Protein AF-A0A426XG41-F1 (afdb_monomer_lite)

pLDDT: mean 82.18, std 15.28, range [38.84, 97.94]

InterPro domains:
  IPR040320 Uncharacterized protein At4g37920-like [PTHR31755] (1-196)

Secondary structure (DSSP, 8-state):
-HHHHHHHHHHHHHHHHHHHHHHHHHHHHHHHHHHHT-SSHHHHHHHHHHHHHTT---HHHHHHHHHHHHHHHH-SSS-HHHHHHHHHHHHHHHHHHHHHS-HHHHHHHHHTT--SHHHHHHHHHHHHS----B--SS--B----HHHHHHHHHHHHHHHHHGGGSHHHHHHHHTS-HHHHHHHHHHHHHHHHHH-

Foldseek 3Di:
DVVVVVVVVVVVVVVVVVVVVVVLLVLLVVLLVVLVPDPDLVRSLVSLVVCLVVVNLDPNNLVVLVVCLVCQVPDPVDDPVVNVSSVSNNLSNVLSVLVVDDVLVVLLVVLLVDPDPVVSLVSLVQQQDDDDWDDDSVDTRHHDHLVVSLVVLVVVLVVVVVVCPDDPVNVVCCVPCPPSNVVSVVVSVVSVPPHD

Sequence (196 aa):
LARIGNVCLAAVQAYDNASQSIEALNAAELKFNDIISSPTLDAACRKIDNLAEKKELDSALMLMITKAWSAAKESNMMKDEAKDILYHLYKTAVGNLQRLMPKEIRILKYLLTIKDPEELLHAMRDAFTPGVELEGKDVDCLYTKPEVLHTWIQTVLDAYNFSREGTLIRDARDLMHPKVIQRLEELKKVVENNFL

Structure (mmCIF, N/CA/C/O backbone):
data_AF-A0A426XG41-F1
#
_entry.id   AF-A0A426XG41-F1
#
loop_
_atom_site.group_PDB
_atom_site.id
_atom_site.type_symbol
_atom_site.label_atom_id
_atom_site.label_alt_id
_atom_site.label_comp_id
_atom_site.label_asym_id
_atom_site.label_entity_id
_atom_site.label_seq_id
_atom_site.pdbx_PDB_ins_code
_atom_site.Cartn_x
_atom_site.Cartn_y
_atom_site.Cartn_z
_atom_site.occupancy
_atom_site.B_iso_or_equiv
_atom_site.auth_seq_id
_atom_site.auth_comp_id
_atom_site.auth_asym_id
_atom_site.auth_atom_id
_atom_site.pdbx_PDB_model_num
ATOM 1 N N . LEU A 1 1 ? 29.334 -12.705 32.000 1.00 53.25 1 LEU A N 1
ATOM 2 C CA . LEU A 1 1 ? 28.888 -13.725 31.020 1.00 53.25 1 LEU A CA 1
ATOM 3 C C . LEU A 1 1 ? 27.563 -13.337 30.355 1.00 53.25 1 LEU A C 1
ATOM 5 O O . LEU A 1 1 ? 27.591 -13.089 29.159 1.00 53.25 1 LEU A O 1
ATOM 9 N N . ALA A 1 2 ? 26.463 -13.141 31.096 1.00 57.41 2 ALA A N 1
ATOM 10 C CA . ALA A 1 2 ? 25.153 -12.767 30.526 1.00 57.41 2 ALA A CA 1
ATOM 11 C C . ALA A 1 2 ? 25.160 -11.505 29.628 1.00 57.41 2 ALA A C 1
ATOM 13 O O . ALA A 1 2 ? 24.590 -11.513 28.545 1.00 57.41 2 ALA A O 1
ATOM 14 N N . ARG A 1 3 ? 25.884 -10.441 30.017 1.00 51.41 3 ARG A N 1
ATOM 15 C CA . ARG A 1 3 ? 25.994 -9.206 29.210 1.00 51.41 3 ARG A CA 1
ATOM 16 C C . ARG A 1 3 ? 26.658 -9.427 27.845 1.00 51.41 3 ARG A C 1
ATOM 18 O O . ARG A 1 3 ? 26.226 -8.853 26.859 1.00 51.41 3 ARG A O 1
ATOM 25 N N . ILE A 1 4 ? 27.705 -10.252 27.797 1.00 64.62 4 ILE A N 1
ATOM 26 C CA . ILE A 1 4 ? 28.424 -10.572 26.552 1.00 64.62 4 ILE A CA 1
ATOM 27 C C . ILE A 1 4 ? 27.558 -11.484 25.674 1.00 64.62 4 ILE A C 1
ATOM 29 O O . ILE A 1 4 ? 27.489 -11.269 24.470 1.00 64.62 4 ILE A O 1
ATOM 33 N N . GLY A 1 5 ? 26.836 -12.433 26.283 1.00 43.91 5 GLY A N 1
ATOM 34 C CA . GLY A 1 5 ? 25.861 -13.274 25.584 1.00 43.91 5 GLY A CA 1
ATOM 35 C C . GLY A 1 5 ? 24.764 -12.460 24.892 1.00 43.91 5 GLY A C 1
ATOM 36 O O . GLY A 1 5 ? 24.513 -12.670 23.711 1.00 43.91 5 GLY A O 1
ATOM 37 N N . ASN A 1 6 ? 24.187 -11.468 25.577 1.00 57.12 6 ASN A N 1
ATOM 38 C CA . ASN A 1 6 ? 23.149 -10.605 24.999 1.00 57.12 6 ASN A CA 1
ATOM 39 C C . ASN A 1 6 ? 23.676 -9.719 23.859 1.00 57.12 6 ASN A C 1
ATOM 41 O O . ASN A 1 6 ? 22.982 -9.525 22.867 1.00 57.12 6 ASN A O 1
ATOM 45 N N . VAL A 1 7 ? 24.905 -9.205 23.975 1.00 66.94 7 VAL A N 1
ATOM 46 C CA . VAL A 1 7 ? 25.544 -8.424 22.900 1.00 66.94 7 VAL A CA 1
ATOM 47 C C . VAL A 1 7 ? 25.827 -9.300 21.679 1.00 66.94 7 VAL A C 1
ATOM 49 O O . VAL A 1 7 ? 25.592 -8.869 20.556 1.00 66.94 7 VAL A O 1
ATOM 52 N N . CYS A 1 8 ? 26.286 -10.536 21.889 1.00 55.75 8 CYS A N 1
ATOM 53 C CA . CYS A 1 8 ? 26.538 -11.481 20.804 1.00 55.75 8 CYS A CA 1
ATOM 54 C C . CYS A 1 8 ? 25.235 -11.859 20.082 1.00 55.75 8 CYS A C 1
ATOM 56 O O . CYS A 1 8 ? 25.175 -11.805 18.859 1.00 55.75 8 CYS A O 1
ATOM 58 N N . LEU A 1 9 ? 24.165 -12.141 20.834 1.00 56.47 9 LEU A N 1
ATOM 59 C CA . LEU A 1 9 ? 22.845 -12.429 20.271 1.00 56.47 9 LEU A CA 1
ATOM 60 C C . LEU A 1 9 ? 22.292 -11.244 19.466 1.00 56.47 9 LEU A C 1
ATOM 62 O O . LEU A 1 9 ? 21.819 -11.442 18.354 1.00 56.47 9 LEU A O 1
ATOM 66 N N . ALA A 1 10 ? 22.399 -10.019 19.989 1.00 67.25 10 ALA A N 1
ATOM 67 C CA . ALA A 1 10 ? 21.957 -8.820 19.281 1.00 67.25 10 ALA A CA 1
ATOM 68 C C . ALA A 1 10 ? 22.760 -8.575 17.992 1.00 67.25 10 ALA A C 1
ATOM 70 O O . ALA A 1 10 ? 22.189 -8.174 16.983 1.00 67.25 10 ALA A O 1
ATOM 71 N N . ALA A 1 11 ? 24.070 -8.840 18.007 1.00 53.34 11 ALA A N 1
ATOM 72 C CA . ALA A 1 11 ? 24.919 -8.721 16.825 1.00 53.34 11 ALA A CA 1
ATOM 73 C C . ALA A 1 11 ? 24.572 -9.769 15.756 1.00 53.34 11 ALA A C 1
ATOM 75 O O . ALA A 1 11 ? 24.486 -9.422 14.582 1.00 53.34 11 ALA A O 1
ATOM 76 N N . VAL A 1 12 ? 24.322 -11.019 16.160 1.00 63.12 12 VAL A N 1
ATOM 77 C CA . VAL A 1 12 ? 23.875 -12.091 15.255 1.00 63.12 12 VAL A CA 1
ATOM 78 C C . VAL A 1 12 ? 22.504 -11.760 14.674 1.00 63.12 12 VAL A C 1
ATOM 80 O O . VAL A 1 12 ? 22.353 -11.773 13.464 1.00 63.12 12 VAL A O 1
ATOM 83 N N . GLN A 1 13 ? 21.538 -11.341 15.495 1.00 57.56 13 GLN A N 1
ATOM 84 C CA . GLN A 1 13 ? 20.214 -10.931 15.014 1.00 57.56 13 GLN A CA 1
ATOM 85 C C . GLN A 1 13 ? 20.282 -9.727 14.068 1.00 57.56 13 GLN A C 1
ATOM 87 O O . GLN A 1 13 ? 19.576 -9.688 13.065 1.00 57.56 13 GLN A O 1
ATOM 92 N N . ALA A 1 14 ? 21.129 -8.736 14.361 1.00 64.75 14 ALA A N 1
ATOM 93 C CA . ALA A 1 14 ? 21.330 -7.591 13.479 1.00 64.75 14 ALA A CA 1
ATOM 94 C C . ALA A 1 14 ? 21.965 -8.006 12.145 1.00 64.75 14 ALA A C 1
ATOM 96 O O . ALA A 1 14 ? 21.555 -7.502 11.101 1.00 64.75 14 ALA A O 1
ATOM 97 N N . TYR A 1 15 ? 22.930 -8.930 12.178 1.00 53.22 15 TYR A N 1
ATOM 98 C CA . TYR A 1 15 ? 23.540 -9.499 10.983 1.00 53.22 15 TYR A CA 1
ATOM 99 C C . TYR A 1 15 ? 22.526 -10.310 10.172 1.00 53.22 15 TYR A C 1
ATOM 101 O O . TYR A 1 15 ? 22.367 -10.040 8.990 1.00 53.22 15 TYR A O 1
ATOM 109 N N . ASP A 1 16 ? 21.776 -11.214 10.802 1.00 53.72 16 ASP A N 1
ATOM 110 C CA . ASP A 1 16 ? 20.752 -12.034 10.148 1.00 53.72 16 ASP A CA 1
ATOM 111 C C . ASP A 1 16 ? 19.675 -11.158 9.494 1.00 53.72 16 ASP A C 1
ATOM 113 O O . ASP A 1 16 ? 19.330 -11.357 8.330 1.00 53.72 16 ASP A O 1
ATOM 117 N N . ASN A 1 17 ? 19.202 -10.121 10.194 1.00 62.09 17 ASN A N 1
ATOM 118 C CA . ASN A 1 17 ? 18.247 -9.155 9.648 1.00 62.09 17 ASN A CA 1
ATOM 119 C C . ASN A 1 17 ? 18.841 -8.360 8.472 1.00 62.09 17 ASN A C 1
ATOM 121 O O . ASN A 1 17 ? 18.152 -8.094 7.485 1.00 62.09 17 ASN A O 1
ATOM 125 N N . ALA A 1 18 ? 20.116 -7.967 8.559 1.00 53.50 18 ALA A N 1
ATOM 126 C CA . ALA A 1 18 ? 20.806 -7.267 7.478 1.00 53.50 18 ALA A CA 1
ATOM 127 C C . ALA A 1 18 ? 21.026 -8.178 6.258 1.00 53.50 18 ALA A C 1
ATOM 129 O O . ALA A 1 18 ? 20.798 -7.745 5.130 1.00 53.50 18 ALA A O 1
ATOM 130 N N . SER A 1 19 ? 21.403 -9.440 6.466 1.00 55.19 19 SER A N 1
ATOM 131 C CA . SER A 1 19 ? 21.568 -10.443 5.412 1.00 55.19 19 SER A CA 1
ATOM 132 C C . SER A 1 19 ? 20.246 -10.760 4.718 1.00 55.19 19 SER A C 1
ATOM 134 O O . SER A 1 19 ? 20.190 -10.697 3.493 1.00 55.19 19 SER A O 1
ATOM 136 N N . GLN A 1 20 ? 19.161 -10.970 5.471 1.00 66.88 20 GLN A N 1
ATOM 137 C CA . GLN A 1 20 ? 17.816 -11.138 4.906 1.00 66.88 20 GLN A CA 1
ATOM 138 C C . GLN A 1 20 ? 17.380 -9.913 4.085 1.00 66.88 20 GLN A C 1
ATOM 140 O O . GLN A 1 20 ? 16.757 -10.053 3.034 1.00 66.88 20 GLN A O 1
ATOM 145 N N . SER A 1 21 ? 17.747 -8.703 4.523 1.00 77.00 21 SER A N 1
ATOM 146 C CA . SER A 1 21 ? 17.486 -7.463 3.780 1.00 77.00 21 SER A CA 1
ATOM 147 C C . SER A 1 21 ? 18.266 -7.396 2.457 1.00 77.00 21 SER A C 1
ATOM 149 O O . SER A 1 21 ? 17.706 -7.008 1.432 1.00 77.00 21 SER A O 1
ATOM 151 N N . ILE A 1 22 ? 19.533 -7.828 2.439 1.00 82.88 22 ILE A N 1
ATOM 152 C CA . ILE A 1 22 ? 20.352 -7.890 1.214 1.00 82.88 22 ILE A CA 1
ATOM 153 C C . ILE A 1 22 ? 19.794 -8.926 0.233 1.00 82.88 22 ILE A C 1
ATOM 155 O O . ILE A 1 22 ? 19.666 -8.641 -0.955 1.00 82.88 22 ILE A O 1
ATOM 159 N N . GLU A 1 23 ? 19.432 -10.114 0.714 1.00 86.88 23 GLU A N 1
ATOM 160 C CA . GLU A 1 23 ? 18.834 -11.164 -0.116 1.00 86.88 23 GLU A CA 1
ATOM 161 C C . GLU A 1 23 ? 17.508 -10.706 -0.735 1.00 86.88 23 GLU A C 1
ATOM 163 O O . GLU A 1 23 ? 17.294 -10.890 -1.935 1.00 86.88 23 GLU A O 1
ATOM 168 N N . ALA A 1 24 ? 16.656 -10.036 0.049 1.00 84.44 24 ALA A N 1
ATOM 169 C CA . ALA A 1 24 ? 15.411 -9.452 -0.441 1.00 84.44 24 ALA A CA 1
ATOM 170 C C . ALA A 1 24 ? 15.657 -8.382 -1.519 1.00 84.44 24 ALA A C 1
ATOM 172 O O . ALA A 1 24 ? 14.955 -8.358 -2.531 1.00 84.44 24 ALA A O 1
ATOM 173 N N . LEU A 1 25 ? 16.672 -7.528 -1.343 1.00 87.25 25 LEU A N 1
ATOM 174 C CA . LEU A 1 25 ? 17.046 -6.521 -2.339 1.00 87.25 25 LEU A CA 1
ATOM 175 C C . LEU A 1 25 ? 17.578 -7.151 -3.631 1.00 87.25 25 LEU A C 1
ATOM 177 O O . LEU A 1 25 ? 17.152 -6.744 -4.709 1.00 87.25 25 LEU A O 1
ATOM 181 N N . ASN A 1 26 ? 18.437 -8.167 -3.537 1.00 91.56 26 ASN A N 1
ATOM 182 C CA . ASN A 1 26 ? 18.964 -8.877 -4.705 1.00 91.56 26 ASN A CA 1
ATOM 183 C C . ASN A 1 26 ? 17.845 -9.597 -5.474 1.00 91.56 26 ASN A C 1
ATOM 185 O O . ASN A 1 26 ? 17.785 -9.543 -6.702 1.00 91.56 26 ASN A O 1
ATOM 189 N N . ALA A 1 27 ? 16.921 -10.248 -4.762 1.00 94.50 27 ALA A N 1
ATOM 190 C CA . ALA A 1 27 ? 15.764 -10.889 -5.378 1.00 94.50 27 ALA A CA 1
ATOM 191 C C . ALA A 1 27 ? 14.844 -9.864 -6.061 1.00 94.50 27 ALA A C 1
ATOM 193 O O . ALA A 1 27 ? 14.385 -10.093 -7.182 1.00 94.50 27 ALA A O 1
ATOM 194 N N . ALA A 1 28 ? 14.599 -8.721 -5.415 1.00 92.94 28 ALA A N 1
ATOM 195 C CA . ALA A 1 28 ? 13.842 -7.617 -5.995 1.00 92.94 28 ALA A CA 1
ATOM 196 C C . ALA A 1 28 ? 14.522 -7.046 -7.248 1.00 92.94 28 ALA A C 1
ATOM 198 O O . ALA A 1 28 ? 13.842 -6.787 -8.238 1.00 92.94 28 ALA A O 1
ATOM 199 N N . GLU A 1 29 ? 15.848 -6.907 -7.241 1.00 93.94 29 GLU A N 1
ATOM 200 C CA . GLU A 1 29 ? 16.622 -6.444 -8.395 1.00 93.94 29 GLU A CA 1
ATOM 201 C C . GLU A 1 29 ? 16.496 -7.392 -9.588 1.00 93.94 29 GLU A C 1
ATOM 203 O O . GLU A 1 29 ? 16.220 -6.947 -10.702 1.00 93.94 29 GLU A O 1
ATOM 208 N N . LEU A 1 30 ? 16.617 -8.704 -9.365 1.00 97.00 30 LEU A N 1
ATOM 209 C CA . LEU A 1 30 ? 16.433 -9.705 -10.419 1.00 97.00 30 LEU A CA 1
ATOM 210 C C . LEU A 1 30 ? 15.028 -9.634 -11.030 1.00 97.00 30 LEU A C 1
ATOM 212 O O . LEU A 1 30 ? 14.893 -9.610 -12.254 1.00 97.00 30 LEU A O 1
ATOM 216 N N . LYS A 1 31 ? 13.987 -9.544 -10.192 1.00 97.62 31 LYS A N 1
ATOM 217 C CA . LYS A 1 31 ? 12.599 -9.386 -10.654 1.00 97.62 31 LYS A CA 1
ATOM 218 C C . LYS A 1 31 ? 12.413 -8.079 -11.429 1.00 97.62 31 LYS A C 1
ATOM 220 O O . LYS A 1 31 ? 11.771 -8.074 -12.475 1.00 97.62 31 LYS A O 1
ATOM 225 N N . PHE A 1 32 ? 12.973 -6.971 -10.944 1.00 96.69 32 PHE A N 1
ATOM 226 C CA . PHE A 1 32 ? 12.866 -5.675 -11.610 1.00 96.69 32 PHE A CA 1
ATOM 227 C C . PHE A 1 32 ? 13.557 -5.679 -12.976 1.00 96.69 32 PHE A C 1
ATOM 229 O O . PHE A 1 32 ? 12.958 -5.249 -13.961 1.00 96.69 32 PHE A O 1
ATOM 236 N N . ASN A 1 33 ? 14.768 -6.235 -13.054 1.00 96.62 33 ASN A N 1
ATOM 237 C CA . ASN A 1 33 ? 15.507 -6.401 -14.303 1.00 96.62 33 ASN A CA 1
ATOM 238 C C . ASN A 1 33 ? 14.737 -7.266 -15.308 1.00 96.62 33 ASN A C 1
ATOM 240 O O . ASN A 1 33 ? 14.673 -6.928 -16.491 1.00 96.62 33 ASN A O 1
ATOM 244 N N . ASP A 1 34 ? 14.093 -8.338 -14.847 1.00 97.69 34 ASP A N 1
ATOM 245 C CA . ASP A 1 34 ? 13.230 -9.170 -15.685 1.00 97.69 34 ASP A CA 1
ATOM 246 C C . ASP A 1 34 ? 11.985 -8.411 -16.198 1.00 97.69 34 ASP A C 1
ATOM 248 O O . ASP A 1 34 ? 11.600 -8.564 -17.362 1.00 97.69 34 ASP A O 1
ATOM 252 N N . ILE A 1 35 ? 11.377 -7.544 -15.377 1.00 97.81 35 ILE A N 1
ATOM 253 C CA . ILE A 1 35 ? 10.253 -6.685 -15.790 1.00 97.81 35 ILE A CA 1
ATOM 254 C C . ILE A 1 35 ? 10.698 -5.708 -16.884 1.00 97.81 35 ILE A C 1
ATOM 256 O O . ILE A 1 35 ? 10.080 -5.680 -17.951 1.00 97.81 35 ILE A O 1
ATOM 260 N N . ILE A 1 36 ? 11.765 -4.934 -16.659 1.00 95.25 36 ILE A N 1
ATOM 261 C CA . ILE A 1 36 ? 12.203 -3.884 -17.600 1.00 95.25 36 ILE A CA 1
ATOM 262 C C . ILE A 1 36 ? 12.800 -4.446 -18.894 1.00 95.25 36 ILE A C 1
ATOM 264 O O . ILE A 1 36 ? 12.780 -3.767 -19.915 1.00 95.25 36 ILE A O 1
ATOM 268 N N . SER A 1 37 ? 13.288 -5.690 -18.871 1.00 95.75 37 SER A N 1
ATOM 269 C CA . SER A 1 37 ? 13.802 -6.389 -20.058 1.00 95.75 37 SER A CA 1
ATOM 270 C C . SER A 1 37 ? 12.694 -7.006 -20.919 1.00 95.75 37 SER A C 1
ATOM 272 O O . SER A 1 37 ? 12.975 -7.714 -21.887 1.00 95.75 37 SER A O 1
ATOM 274 N N . SER A 1 38 ? 11.424 -6.785 -20.568 1.00 97.38 38 SER A N 1
ATOM 275 C CA . SER A 1 38 ? 10.296 -7.312 -21.333 1.00 97.38 38 SER A CA 1
ATOM 276 C C . SER A 1 38 ? 10.225 -6.688 -22.732 1.00 97.38 38 SER A C 1
ATOM 278 O O . SER A 1 38 ? 10.475 -5.494 -22.892 1.00 97.38 38 SER A O 1
ATOM 280 N N . PRO A 1 39 ? 9.816 -7.459 -23.755 1.00 94.88 39 PRO A N 1
ATOM 281 C CA . PRO A 1 39 ? 9.810 -6.990 -25.141 1.00 94.88 39 PRO A CA 1
ATOM 282 C C . PRO A 1 39 ? 8.761 -5.903 -25.416 1.00 94.88 39 PRO A C 1
ATOM 284 O O . PRO A 1 39 ? 8.867 -5.182 -26.405 1.00 94.88 39 PRO A O 1
ATOM 287 N N . THR A 1 40 ? 7.729 -5.796 -24.574 1.00 97.12 40 THR A N 1
ATOM 288 C CA . THR A 1 40 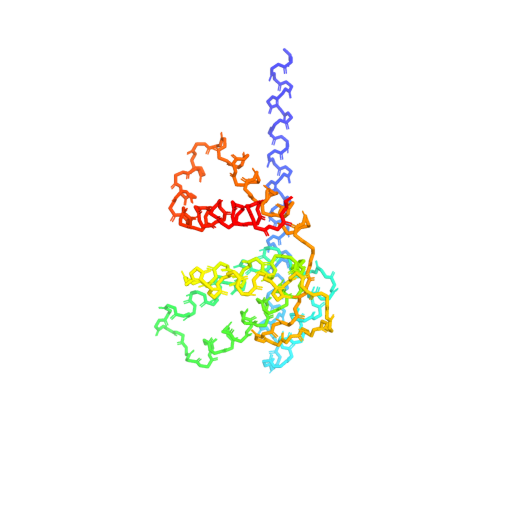? 6.658 -4.800 -24.685 1.00 97.12 40 THR A CA 1
ATOM 289 C C . THR A 1 40 ? 6.209 -4.337 -23.301 1.00 97.12 40 THR A C 1
ATOM 291 O O . THR A 1 40 ? 6.362 -5.060 -22.312 1.00 97.12 40 THR A O 1
ATOM 294 N N . LEU A 1 41 ? 5.595 -3.150 -23.236 1.00 96.50 41 LEU A N 1
ATOM 295 C CA . LEU A 1 41 ? 4.999 -2.629 -22.003 1.00 96.50 41 LEU A CA 1
ATOM 296 C C . LEU A 1 41 ? 3.896 -3.554 -21.463 1.00 96.50 41 LEU A C 1
ATOM 298 O O . LEU A 1 41 ? 3.854 -3.814 -20.268 1.00 96.50 41 LEU A O 1
ATOM 302 N N . ASP A 1 42 ? 3.048 -4.103 -22.338 1.00 96.31 42 ASP A N 1
ATOM 303 C CA . ASP A 1 42 ? 2.004 -5.057 -21.937 1.00 96.31 42 ASP A CA 1
ATOM 304 C C . ASP A 1 42 ? 2.604 -6.315 -21.288 1.00 96.31 42 ASP A C 1
ATOM 306 O O . ASP A 1 42 ? 2.151 -6.746 -20.229 1.00 96.31 42 ASP A O 1
ATOM 310 N N . ALA A 1 43 ? 3.682 -6.866 -21.862 1.00 97.88 43 ALA A N 1
ATOM 311 C CA . ALA A 1 43 ? 4.380 -8.008 -21.278 1.00 97.88 43 ALA A CA 1
ATOM 312 C C . ALA A 1 43 ? 4.978 -7.672 -19.901 1.00 97.88 43 ALA A C 1
ATOM 314 O O . ALA A 1 43 ? 4.884 -8.482 -18.978 1.00 97.88 43 ALA A O 1
ATOM 315 N N . ALA A 1 44 ? 5.539 -6.471 -19.745 1.00 97.81 44 ALA A N 1
ATOM 316 C CA . ALA A 1 44 ? 6.073 -5.998 -18.472 1.00 97.81 44 ALA A CA 1
ATOM 317 C C . ALA A 1 44 ? 4.973 -5.841 -17.404 1.00 97.81 44 ALA A C 1
ATOM 319 O O . ALA A 1 44 ? 5.133 -6.314 -16.279 1.00 97.81 44 ALA A O 1
ATOM 320 N N . CYS A 1 45 ? 3.829 -5.244 -17.757 1.00 96.62 45 CYS A N 1
ATOM 321 C CA . CYS A 1 45 ? 2.687 -5.099 -16.853 1.00 96.62 45 CYS A CA 1
ATOM 322 C C . CYS A 1 45 ? 2.121 -6.459 -16.421 1.00 96.62 45 CYS A C 1
ATOM 324 O O . CYS A 1 45 ? 1.923 -6.679 -15.229 1.00 96.62 45 CYS A O 1
ATOM 326 N N . ARG A 1 46 ? 1.975 -7.418 -17.346 1.00 96.62 46 ARG A N 1
ATOM 327 C CA . ARG A 1 46 ? 1.527 -8.780 -17.002 1.00 96.62 46 ARG A CA 1
ATOM 328 C C . ARG A 1 46 ? 2.474 -9.494 -16.044 1.00 96.62 46 ARG A C 1
ATOM 330 O O . ARG A 1 46 ? 2.027 -10.287 -15.221 1.00 96.62 46 ARG A O 1
ATOM 337 N N . LYS A 1 47 ? 3.787 -9.251 -16.126 1.00 97.94 47 LYS A N 1
ATOM 338 C CA . LYS A 1 47 ? 4.737 -9.794 -15.140 1.00 97.94 47 LYS A CA 1
ATOM 339 C C . LYS A 1 47 ? 4.463 -9.240 -13.744 1.00 97.94 47 LYS A C 1
ATOM 341 O O . LYS A 1 47 ? 4.479 -10.010 -12.790 1.00 97.94 47 LYS A O 1
ATOM 346 N N . ILE A 1 48 ? 4.164 -7.946 -13.630 1.00 96.38 48 ILE A N 1
ATOM 347 C CA . ILE A 1 48 ? 3.773 -7.329 -12.356 1.00 96.38 48 ILE A CA 1
ATOM 348 C C . ILE A 1 48 ? 2.478 -7.956 -11.825 1.00 96.38 48 ILE A C 1
ATOM 350 O O . ILE A 1 48 ? 2.435 -8.313 -10.649 1.00 96.38 48 ILE A O 1
ATOM 354 N N . ASP A 1 49 ? 1.465 -8.138 -12.677 1.00 93.69 49 ASP A N 1
ATOM 355 C CA . ASP A 1 49 ? 0.205 -8.787 -12.290 1.00 93.69 49 ASP A CA 1
ATOM 356 C C . ASP A 1 49 ? 0.456 -10.213 -11.760 1.00 93.69 49 ASP A C 1
ATOM 358 O O . ASP A 1 49 ? 0.050 -10.549 -10.649 1.00 93.69 49 ASP A O 1
ATOM 362 N N . ASN A 1 50 ? 1.236 -11.022 -12.487 1.00 95.44 50 ASN A N 1
ATOM 363 C CA . ASN A 1 50 ? 1.596 -12.385 -12.077 1.00 95.44 50 ASN A CA 1
ATOM 364 C C . ASN A 1 50 ? 2.369 -12.422 -10.744 1.00 95.44 50 ASN A C 1
ATOM 366 O O . ASN A 1 50 ? 2.171 -13.325 -9.930 1.00 95.44 50 ASN A O 1
ATOM 370 N N . LEU A 1 51 ? 3.277 -11.465 -10.518 1.00 94.94 51 LEU A N 1
ATOM 371 C CA . LEU A 1 51 ? 4.011 -11.342 -9.254 1.00 94.94 51 LEU A CA 1
ATOM 372 C C . LEU A 1 51 ? 3.069 -10.968 -8.104 1.00 94.94 51 LEU A C 1
ATOM 374 O O . LEU A 1 51 ? 3.219 -11.485 -6.998 1.00 94.94 51 LEU A O 1
ATOM 378 N N . ALA A 1 52 ? 2.085 -10.102 -8.346 1.00 88.88 52 ALA A N 1
ATOM 379 C CA . ALA A 1 52 ? 1.088 -9.745 -7.345 1.00 88.88 52 ALA A CA 1
ATOM 380 C C . ALA A 1 52 ? 0.196 -10.938 -6.970 1.00 88.88 52 ALA A C 1
ATOM 382 O O . ALA A 1 52 ? 0.020 -11.209 -5.782 1.00 88.88 52 ALA A O 1
ATOM 383 N N . GLU A 1 53 ? -0.293 -11.694 -7.959 1.00 89.81 53 GLU A N 1
ATOM 384 C CA . GLU A 1 53 ? -1.098 -12.907 -7.745 1.00 89.81 53 GLU A CA 1
ATOM 385 C C . GLU A 1 53 ? -0.365 -13.947 -6.885 1.00 89.81 53 GLU A C 1
ATOM 387 O O . GLU A 1 53 ? 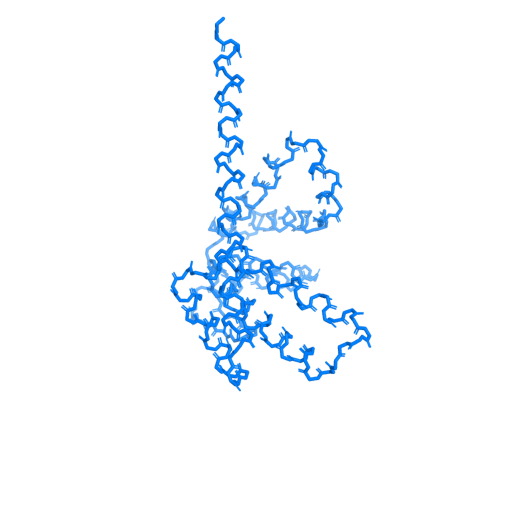-0.960 -14.583 -6.012 1.00 89.81 53 GLU A O 1
ATOM 392 N N . LYS A 1 54 ? 0.952 -14.074 -7.074 1.00 91.88 54 LYS A N 1
ATOM 393 C CA . LYS A 1 54 ? 1.815 -14.986 -6.307 1.00 91.88 54 LYS A CA 1
ATOM 394 C C . LYS A 1 54 ? 2.279 -14.431 -4.960 1.00 91.88 54 LYS A C 1
ATOM 396 O O . LYS A 1 54 ? 2.988 -15.129 -4.242 1.00 91.88 54 LYS A O 1
ATOM 401 N N . LYS A 1 55 ? 1.888 -13.203 -4.593 1.00 85.62 55 LYS A N 1
ATOM 402 C CA . LYS A 1 55 ? 2.390 -12.475 -3.408 1.00 85.62 55 LYS A CA 1
ATOM 403 C C . LYS A 1 55 ? 3.912 -12.253 -3.429 1.00 85.62 55 LYS A C 1
ATOM 405 O O . LYS A 1 55 ? 4.547 -12.137 -2.386 1.00 85.62 55 LYS A O 1
ATOM 410 N N . GLU A 1 56 ? 4.488 -12.167 -4.625 1.00 90.31 56 GLU A N 1
ATOM 411 C CA . GLU A 1 56 ? 5.912 -11.928 -4.888 1.00 90.31 56 GLU A CA 1
ATOM 412 C C . GLU A 1 56 ? 6.212 -10.470 -5.279 1.00 90.31 56 GLU A C 1
ATOM 414 O O . GLU A 1 56 ? 7.384 -10.110 -5.424 1.00 90.31 56 GLU A O 1
ATOM 419 N N . LEU A 1 57 ? 5.176 -9.630 -5.422 1.00 87.12 57 LEU A N 1
ATOM 420 C CA . LEU A 1 57 ? 5.276 -8.167 -5.469 1.00 87.12 57 LEU A CA 1
ATOM 421 C C . LEU A 1 57 ? 5.526 -7.612 -4.053 1.00 87.12 57 LEU A C 1
ATOM 423 O O . LEU A 1 57 ? 4.675 -6.963 -3.447 1.00 87.12 57 LEU A O 1
ATOM 427 N N . ASP A 1 58 ? 6.688 -7.950 -3.501 1.00 83.81 58 ASP A N 1
ATOM 428 C CA . ASP A 1 58 ? 7.094 -7.614 -2.138 1.00 83.81 58 ASP A CA 1
ATOM 429 C C . ASP A 1 58 ? 7.487 -6.130 -1.965 1.00 83.81 58 ASP A C 1
ATOM 431 O O . ASP A 1 58 ? 7.585 -5.351 -2.919 1.00 83.81 58 ASP A O 1
ATOM 435 N N . SER A 1 59 ? 7.701 -5.715 -0.712 1.00 79.62 59 SER A N 1
ATOM 436 C CA . SER A 1 59 ? 8.024 -4.326 -0.366 1.00 79.62 59 SER A CA 1
ATOM 437 C C . SER A 1 59 ? 9.347 -3.840 -0.970 1.00 79.62 59 SER A C 1
ATOM 439 O O . SER A 1 59 ? 9.456 -2.655 -1.295 1.00 79.62 59 SER A O 1
ATOM 441 N N . ALA A 1 60 ? 10.328 -4.728 -1.163 1.00 85.25 60 ALA A N 1
ATOM 442 C CA . ALA A 1 60 ? 11.613 -4.388 -1.765 1.00 85.25 60 ALA A CA 1
ATOM 443 C C . ALA A 1 60 ? 11.460 -4.119 -3.270 1.00 85.25 60 ALA A C 1
ATOM 445 O O . ALA A 1 60 ? 11.923 -3.084 -3.759 1.00 85.25 60 ALA A O 1
ATOM 446 N N . LEU A 1 61 ? 10.730 -4.978 -3.989 1.00 89.69 61 LEU A N 1
ATOM 447 C CA . LEU A 1 61 ? 10.418 -4.771 -5.405 1.00 89.69 61 LEU A CA 1
ATOM 448 C C . LEU A 1 61 ? 9.567 -3.512 -5.616 1.00 89.69 61 LEU A C 1
ATOM 450 O O . LEU A 1 61 ? 9.855 -2.699 -6.498 1.00 89.69 61 LEU A O 1
ATOM 454 N N . MET A 1 62 ? 8.566 -3.290 -4.765 1.00 85.25 62 MET A N 1
ATOM 455 C CA . MET A 1 62 ? 7.737 -2.083 -4.803 1.00 85.25 62 MET A CA 1
ATOM 456 C C . MET A 1 62 ? 8.539 -0.803 -4.580 1.00 85.25 62 MET A C 1
ATOM 458 O O . MET A 1 62 ? 8.319 0.199 -5.272 1.00 85.25 62 MET A O 1
ATOM 462 N N . LEU A 1 63 ? 9.483 -0.825 -3.637 1.00 82.75 63 LEU A N 1
ATOM 463 C CA . LEU A 1 63 ? 10.384 0.296 -3.398 1.00 82.75 63 LEU A CA 1
ATOM 464 C C . LEU A 1 63 ? 11.258 0.565 -4.627 1.00 82.75 63 LEU A C 1
ATOM 466 O O . LEU A 1 63 ? 11.434 1.726 -4.996 1.00 82.75 63 LEU A O 1
ATOM 470 N N . MET A 1 64 ? 11.768 -0.481 -5.279 1.00 89.25 64 MET A N 1
ATOM 471 C CA . MET A 1 64 ? 12.599 -0.351 -6.476 1.00 89.25 64 MET A CA 1
ATOM 472 C C . MET A 1 64 ? 11.821 0.262 -7.650 1.00 89.25 64 MET A C 1
ATOM 474 O O . MET A 1 64 ? 12.275 1.254 -8.219 1.00 89.25 64 MET A O 1
ATOM 478 N N . ILE A 1 65 ? 10.611 -0.233 -7.940 1.00 88.50 65 ILE A N 1
ATOM 479 C CA . ILE A 1 65 ? 9.725 0.324 -8.981 1.00 88.50 65 ILE A CA 1
ATOM 480 C C . ILE A 1 65 ? 9.395 1.797 -8.687 1.00 88.50 65 ILE A C 1
ATOM 482 O O . ILE A 1 65 ? 9.474 2.651 -9.571 1.00 88.50 65 ILE A O 1
ATOM 486 N N . THR A 1 66 ? 9.069 2.119 -7.432 1.00 82.94 66 THR A N 1
ATOM 487 C CA . THR A 1 66 ? 8.737 3.491 -7.013 1.00 82.94 66 THR A CA 1
ATOM 488 C C . THR A 1 66 ? 9.931 4.432 -7.165 1.00 82.94 66 THR A C 1
ATOM 490 O O . THR A 1 66 ? 9.779 5.540 -7.678 1.00 82.94 66 THR A O 1
ATOM 493 N N . LYS A 1 67 ? 11.130 3.996 -6.756 1.00 84.12 67 LYS A N 1
ATOM 494 C CA . LYS A 1 67 ? 12.367 4.772 -6.912 1.00 84.12 67 LYS A CA 1
ATOM 495 C C . LYS A 1 67 ? 12.718 4.988 -8.379 1.00 84.12 67 LYS A C 1
ATOM 497 O O . LYS A 1 67 ? 13.075 6.106 -8.738 1.00 84.12 67 LYS A O 1
ATOM 502 N N . ALA A 1 68 ? 12.578 3.961 -9.217 1.00 90.94 68 ALA A N 1
ATOM 503 C CA . ALA A 1 68 ? 12.822 4.069 -10.652 1.00 90.94 68 ALA A CA 1
ATOM 504 C C . ALA A 1 68 ? 11.896 5.110 -11.299 1.00 90.94 68 ALA A C 1
ATOM 506 O O . ALA A 1 68 ? 12.370 5.986 -12.021 1.00 90.94 68 ALA A O 1
ATOM 507 N N . TRP A 1 69 ? 10.598 5.083 -10.977 1.00 92.56 69 TRP A N 1
ATOM 508 C CA . TRP A 1 69 ? 9.654 6.104 -11.438 1.00 92.56 69 TRP A CA 1
ATOM 509 C C . TRP A 1 69 ? 9.998 7.504 -10.912 1.00 92.56 69 TRP A C 1
ATOM 511 O O . TRP A 1 69 ? 10.036 8.450 -11.695 1.00 92.56 69 TRP A O 1
ATOM 521 N N . SER A 1 70 ? 10.293 7.650 -9.616 1.00 85.62 70 SER A N 1
ATOM 522 C CA . SER A 1 70 ? 10.649 8.950 -9.025 1.00 85.62 70 SER A CA 1
ATOM 523 C C . SER A 1 70 ? 11.878 9.561 -9.701 1.00 85.62 70 SER A C 1
ATOM 525 O O . SER A 1 70 ? 11.846 10.724 -10.097 1.00 85.62 70 SER A O 1
ATOM 527 N N . ALA A 1 71 ? 12.930 8.762 -9.899 1.00 88.38 71 ALA A N 1
ATOM 528 C CA . ALA A 1 71 ? 14.151 9.198 -10.565 1.00 88.38 71 ALA A CA 1
ATOM 529 C C . ALA A 1 71 ? 13.905 9.560 -12.039 1.00 88.38 71 ALA A C 1
ATOM 531 O O . ALA A 1 71 ? 14.414 10.567 -12.525 1.00 88.38 71 ALA A O 1
ATOM 532 N N . ALA A 1 72 ? 13.095 8.774 -12.753 1.00 91.44 72 ALA A N 1
ATOM 533 C CA . ALA A 1 72 ? 12.754 9.047 -14.146 1.00 91.44 72 ALA A CA 1
ATOM 534 C C . ALA A 1 72 ? 11.924 10.325 -14.306 1.00 91.44 72 ALA A C 1
ATOM 536 O O . ALA A 1 72 ? 12.207 11.135 -15.187 1.00 91.44 72 ALA A O 1
ATOM 537 N N . LYS A 1 73 ? 10.933 10.529 -13.432 1.00 88.62 73 LYS A N 1
ATOM 538 C CA . LYS A 1 73 ? 10.073 11.717 -13.413 1.00 88.62 73 LYS A CA 1
ATOM 539 C C . LYS A 1 73 ? 10.882 13.007 -13.255 1.00 88.62 73 LYS A C 1
ATOM 541 O O . LYS A 1 73 ? 10.575 13.997 -13.913 1.00 88.62 73 LYS A O 1
ATOM 546 N N . GLU A 1 74 ? 11.901 12.990 -12.399 1.00 87.69 74 GLU A N 1
ATOM 547 C CA . GLU A 1 74 ? 12.754 14.152 -12.107 1.00 87.69 74 GLU A CA 1
ATOM 548 C C . GLU A 1 74 ? 13.918 14.319 -13.099 1.00 87.69 74 GLU A C 1
ATOM 550 O O . GLU A 1 74 ? 14.513 15.393 -13.184 1.00 87.69 74 GLU A O 1
ATOM 555 N N . SER A 1 75 ? 14.242 13.283 -13.878 1.00 88.88 75 SER A N 1
ATOM 556 C CA . SER A 1 75 ? 15.368 1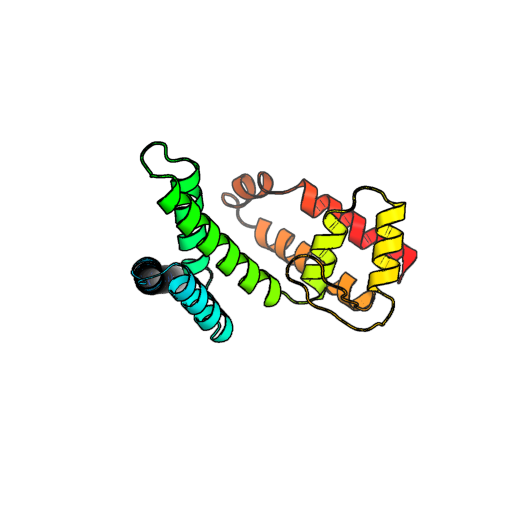3.302 -14.812 1.00 88.88 75 SER A CA 1
ATOM 557 C C . SER A 1 75 ? 15.084 14.139 -16.061 1.00 88.88 75 SER A C 1
ATOM 559 O O . SER A 1 75 ? 14.093 13.948 -16.770 1.00 88.88 75 SER A O 1
ATOM 561 N N . ASN A 1 76 ? 16.020 15.025 -16.396 1.00 90.81 76 ASN A N 1
ATOM 562 C CA . ASN A 1 76 ? 16.072 15.730 -17.680 1.00 90.81 76 ASN A CA 1
ATOM 563 C C . ASN A 1 76 ? 16.872 14.967 -18.755 1.00 90.81 76 ASN A C 1
ATOM 565 O O . ASN A 1 76 ? 16.892 15.385 -19.908 1.00 90.81 76 ASN A O 1
ATOM 569 N N . MET A 1 77 ? 17.523 13.857 -18.390 1.00 89.75 77 MET A N 1
ATOM 570 C CA . MET A 1 77 ? 18.350 13.041 -19.290 1.00 89.75 77 MET A CA 1
ATOM 571 C C . MET A 1 77 ? 17.583 11.867 -19.911 1.00 89.75 77 MET A C 1
ATOM 573 O O . MET A 1 77 ? 18.076 11.222 -20.835 1.00 89.75 77 MET A O 1
ATOM 577 N N . MET A 1 78 ? 16.397 11.556 -19.388 1.00 91.69 78 MET A N 1
ATOM 578 C CA . MET A 1 78 ? 15.585 10.424 -19.824 1.00 91.69 78 MET A CA 1
ATOM 579 C C . MET A 1 78 ? 14.550 10.866 -20.856 1.00 91.69 78 MET A C 1
ATOM 581 O O . MET A 1 78 ? 13.893 11.891 -20.677 1.00 91.69 78 MET A O 1
ATOM 585 N N . LYS A 1 79 ? 14.393 10.072 -21.918 1.00 94.50 79 LYS A N 1
ATOM 586 C CA . LYS A 1 79 ? 13.368 10.305 -22.940 1.00 94.50 79 LYS A CA 1
ATOM 587 C C . LYS A 1 79 ? 11.966 10.101 -22.369 1.00 94.50 79 LYS A C 1
ATOM 589 O O . LYS A 1 79 ? 11.781 9.264 -21.481 1.00 94.50 79 LYS A O 1
ATOM 594 N N . ASP A 1 80 ? 10.990 10.813 -22.918 1.00 93.94 80 ASP A N 1
ATOM 595 C CA . ASP A 1 80 ? 9.608 10.763 -22.442 1.00 93.94 80 ASP A CA 1
ATOM 596 C C . ASP A 1 80 ? 8.991 9.369 -22.591 1.00 93.94 80 ASP A C 1
ATOM 598 O O . ASP A 1 80 ? 8.283 8.930 -21.690 1.00 93.94 80 ASP A O 1
ATOM 602 N N . GLU A 1 81 ? 9.346 8.606 -23.629 1.00 92.56 81 GLU A N 1
ATOM 603 C CA . GLU A 1 81 ? 8.862 7.229 -23.801 1.00 92.56 81 GLU A CA 1
ATOM 604 C C . GLU A 1 81 ? 9.323 6.318 -22.657 1.00 92.56 81 GLU A C 1
ATOM 606 O O . GLU A 1 81 ? 8.582 5.462 -22.179 1.00 92.56 81 GLU A O 1
ATOM 611 N N . ALA A 1 82 ? 10.550 6.514 -22.174 1.00 91.31 82 ALA A N 1
ATOM 612 C CA . ALA A 1 82 ? 11.081 5.720 -21.075 1.00 91.31 82 ALA A CA 1
ATOM 613 C C . ALA A 1 82 ? 10.457 6.131 -19.727 1.00 91.31 82 ALA A C 1
ATOM 615 O O . ALA A 1 82 ? 10.246 5.282 -18.858 1.00 91.31 82 ALA A O 1
ATOM 616 N N . LYS A 1 83 ? 10.108 7.415 -19.564 1.00 94.25 83 LYS A N 1
ATOM 617 C CA . LYS A 1 83 ? 9.330 7.895 -18.412 1.00 94.25 83 LYS A CA 1
ATOM 618 C C . LYS A 1 83 ? 7.918 7.324 -18.421 1.00 94.25 83 LYS A C 1
ATOM 620 O O . LYS A 1 83 ? 7.451 6.888 -17.373 1.00 94.25 83 LYS A O 1
ATOM 625 N N . ASP A 1 84 ? 7.270 7.293 -19.581 1.00 94.69 84 ASP A N 1
ATOM 626 C CA . ASP A 1 84 ? 5.920 6.757 -19.748 1.00 94.69 84 ASP A CA 1
ATOM 627 C C . ASP A 1 84 ? 5.861 5.259 -19.413 1.00 94.69 84 ASP A C 1
ATOM 629 O O . ASP A 1 84 ? 5.023 4.823 -18.623 1.00 94.69 84 ASP A O 1
ATOM 633 N N . ILE A 1 85 ? 6.840 4.478 -19.884 1.00 95.38 85 ILE A N 1
ATOM 634 C CA . ILE A 1 85 ? 6.987 3.066 -19.502 1.00 95.38 85 ILE A CA 1
ATOM 635 C C . ILE A 1 85 ? 7.089 2.924 -17.978 1.00 95.38 85 ILE A C 1
ATOM 637 O O . ILE A 1 85 ? 6.316 2.179 -17.376 1.00 95.38 85 ILE A O 1
ATOM 641 N N . LEU A 1 86 ? 8.003 3.651 -17.326 1.00 94.62 86 LEU A N 1
ATOM 642 C CA . LEU A 1 86 ? 8.180 3.555 -15.872 1.00 94.62 86 LEU A CA 1
ATOM 643 C C . LEU A 1 86 ? 6.953 4.038 -15.091 1.00 94.62 86 LEU A C 1
ATOM 645 O O . LEU A 1 86 ? 6.626 3.457 -14.054 1.00 94.62 86 LEU A O 1
ATOM 649 N N . TYR A 1 87 ? 6.243 5.047 -15.599 1.00 94.75 87 TYR A N 1
ATOM 650 C CA . TYR A 1 87 ? 4.966 5.487 -15.050 1.00 94.75 87 TYR A CA 1
ATOM 651 C C . TYR A 1 87 ? 3.929 4.364 -15.098 1.00 94.75 87 TYR A C 1
ATOM 653 O O . TYR A 1 87 ? 3.293 4.068 -14.084 1.00 94.75 87 TYR A O 1
ATOM 661 N N . HIS A 1 88 ? 3.785 3.694 -16.241 1.00 95.88 88 HIS A N 1
ATOM 662 C CA . HIS A 1 88 ? 2.846 2.590 -16.404 1.00 95.88 88 HIS A CA 1
ATOM 663 C C . HIS A 1 88 ? 3.191 1.380 -15.529 1.00 95.88 88 HIS A C 1
ATOM 665 O O . HIS A 1 88 ? 2.289 0.800 -14.917 1.00 95.88 88 HIS A O 1
ATOM 671 N N . LEU A 1 89 ? 4.475 1.035 -15.388 1.00 95.44 89 LEU A N 1
ATOM 672 C CA . LEU A 1 89 ? 4.913 -0.016 -14.462 1.00 95.44 89 LEU A CA 1
ATOM 673 C C . LEU A 1 89 ? 4.587 0.348 -13.010 1.00 95.44 89 LEU A C 1
ATOM 675 O O . LEU A 1 89 ? 4.003 -0.460 -12.287 1.00 95.44 89 LEU A O 1
ATOM 679 N N . TYR A 1 90 ? 4.877 1.585 -12.598 1.00 91.81 90 TYR A N 1
ATOM 680 C CA . TYR A 1 90 ? 4.515 2.092 -11.275 1.00 91.81 90 TYR A CA 1
ATOM 681 C C . TYR A 1 90 ? 3.002 2.035 -11.035 1.00 91.81 90 TYR A C 1
ATOM 683 O O . TYR A 1 90 ? 2.556 1.521 -10.009 1.00 91.81 90 TYR A O 1
ATOM 691 N N . LYS A 1 91 ? 2.194 2.512 -11.986 1.00 91.44 91 LYS A N 1
ATOM 692 C CA . LYS A 1 91 ? 0.730 2.499 -11.877 1.00 91.44 91 LYS A CA 1
ATOM 693 C C . LYS A 1 91 ? 0.168 1.083 -11.796 1.00 91.44 91 LYS A C 1
ATOM 695 O O . LYS A 1 91 ? -0.742 0.857 -11.002 1.00 91.44 91 LYS A O 1
ATOM 700 N N . THR A 1 92 ? 0.727 0.142 -12.552 1.00 92.25 92 THR A N 1
ATOM 701 C CA . THR A 1 92 ? 0.333 -1.275 -12.516 1.00 92.25 92 THR A CA 1
ATOM 702 C C . THR A 1 92 ? 0.670 -1.903 -11.164 1.00 92.25 92 THR A C 1
ATOM 704 O O . THR A 1 92 ? -0.183 -2.538 -10.545 1.00 92.25 92 THR A O 1
ATOM 707 N N . ALA A 1 93 ? 1.877 -1.662 -10.649 1.00 87.25 93 ALA A N 1
ATOM 708 C CA . ALA A 1 93 ? 2.307 -2.171 -9.349 1.00 87.25 93 ALA A CA 1
ATOM 709 C C . ALA A 1 93 ? 1.463 -1.599 -8.194 1.00 87.25 93 ALA A C 1
ATOM 711 O O . ALA A 1 93 ? 0.971 -2.342 -7.344 1.00 87.25 93 ALA A O 1
ATOM 712 N N . VAL A 1 94 ? 1.208 -0.286 -8.202 1.00 81.44 94 VAL A N 1
ATOM 713 C CA . VAL A 1 94 ? 0.336 0.374 -7.217 1.00 81.44 94 VAL A CA 1
ATOM 714 C C . VAL A 1 94 ? -1.098 -0.141 -7.301 1.00 81.44 94 VAL A C 1
ATOM 716 O O .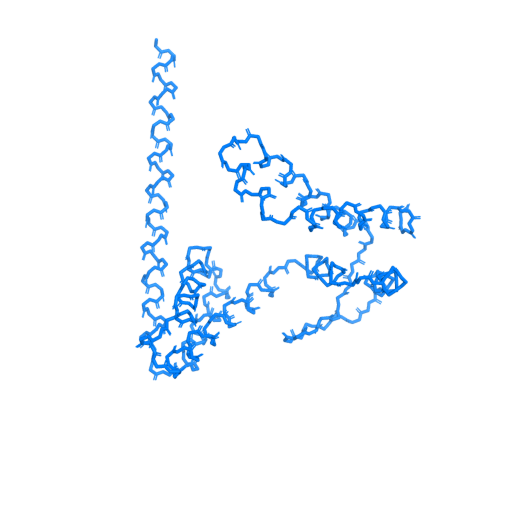 VAL A 1 94 ? -1.699 -0.399 -6.261 1.00 81.44 94 VAL A O 1
ATOM 719 N N . GLY A 1 95 ? -1.647 -0.312 -8.506 1.00 81.00 95 GLY A N 1
ATOM 720 C CA . GLY A 1 95 ? -2.998 -0.845 -8.691 1.00 81.00 95 GLY A CA 1
ATOM 721 C C . GLY A 1 95 ? -3.152 -2.257 -8.122 1.00 81.00 95 GLY A C 1
ATOM 722 O O . GLY A 1 95 ? -4.141 -2.552 -7.458 1.00 81.00 95 GLY A O 1
ATOM 723 N N . ASN A 1 96 ? -2.144 -3.113 -8.302 1.00 81.56 96 ASN A N 1
ATOM 724 C CA . ASN A 1 96 ? -2.135 -4.450 -7.708 1.00 81.56 96 ASN A CA 1
ATOM 725 C C . ASN A 1 96 ? -2.077 -4.415 -6.177 1.00 81.56 96 ASN A C 1
ATOM 727 O O . ASN A 1 96 ? -2.870 -5.088 -5.522 1.00 81.56 96 ASN A O 1
ATOM 731 N N . LEU A 1 97 ? -1.216 -3.578 -5.590 1.00 73.25 97 LEU A N 1
ATOM 732 C CA . LEU A 1 97 ? -1.195 -3.403 -4.135 1.00 73.25 97 LEU A CA 1
ATOM 733 C C . LEU A 1 97 ? -2.530 -2.899 -3.588 1.00 73.25 97 LEU A C 1
ATOM 735 O O . LEU A 1 97 ? -2.950 -3.334 -2.519 1.00 73.25 97 LEU A O 1
ATOM 739 N N . GLN A 1 98 ? -3.197 -1.989 -4.303 1.00 68.94 98 GLN A N 1
ATOM 740 C CA . GLN A 1 98 ? -4.493 -1.468 -3.876 1.00 68.94 98 GLN A CA 1
ATOM 741 C C . GLN A 1 98 ? -5.541 -2.579 -3.746 1.00 68.94 98 GLN A C 1
ATOM 743 O O . GLN A 1 98 ? -6.308 -2.558 -2.789 1.00 68.94 98 GLN A O 1
ATOM 748 N N . ARG A 1 99 ? -5.526 -3.568 -4.645 1.00 71.12 99 ARG A N 1
ATOM 749 C CA . ARG A 1 99 ? -6.437 -4.725 -4.605 1.00 71.12 99 ARG A CA 1
ATOM 750 C C . ARG A 1 99 ? -6.103 -5.720 -3.496 1.00 71.12 99 ARG A C 1
ATOM 752 O O . ARG A 1 99 ? -6.998 -6.376 -2.983 1.00 71.12 99 ARG A O 1
ATOM 759 N N . LEU A 1 100 ? -4.832 -5.816 -3.104 1.00 68.31 100 LEU A N 1
ATOM 760 C CA . LEU A 1 100 ? -4.407 -6.652 -1.976 1.00 68.31 100 LEU A CA 1
ATOM 761 C C . LEU A 1 100 ? -4.748 -6.035 -0.611 1.00 68.31 100 LEU A C 1
ATOM 763 O O . LEU A 1 100 ? -4.688 -6.732 0.403 1.00 68.31 100 LEU A O 1
ATOM 767 N N . MET A 1 101 ? -5.078 -4.739 -0.556 1.00 71.56 101 MET A N 1
ATOM 768 C CA . MET A 1 101 ? -5.492 -4.114 0.697 1.00 71.56 101 MET A CA 1
ATOM 769 C C . MET A 1 101 ? -6.844 -4.678 1.148 1.00 71.56 101 MET A C 1
ATOM 771 O O . MET A 1 101 ? -7.762 -4.778 0.331 1.00 71.56 101 MET A O 1
ATOM 775 N N . PRO A 1 102 ? -7.014 -4.948 2.456 1.00 79.81 102 PRO A N 1
ATOM 776 C CA . PRO A 1 102 ? -8.327 -5.220 3.021 1.00 79.81 102 PRO A CA 1
ATOM 777 C C . PRO A 1 102 ? -9.317 -4.126 2.623 1.00 79.81 102 PRO A C 1
ATOM 779 O O . PRO A 1 102 ? -8.965 -2.939 2.589 1.00 79.81 102 PRO A O 1
ATOM 782 N N . LYS A 1 103 ? -10.560 -4.513 2.338 1.00 84.69 103 LYS A N 1
ATOM 783 C CA . LYS A 1 103 ? -11.589 -3.572 1.887 1.00 84.69 103 LYS A CA 1
ATOM 784 C C . LYS A 1 103 ? -11.820 -2.434 2.879 1.00 84.69 103 LYS A C 1
ATOM 786 O O . LYS A 1 103 ? -12.020 -1.300 2.462 1.00 84.69 103 LYS A O 1
ATOM 791 N N . GLU A 1 104 ? -11.657 -2.681 4.176 1.00 85.56 104 GLU A N 1
ATOM 792 C CA . GLU A 1 104 ? -11.737 -1.649 5.210 1.00 85.56 104 GLU A CA 1
ATOM 793 C C . GLU A 1 104 ? -10.644 -0.588 5.079 1.00 85.56 104 GLU A C 1
ATOM 795 O O . GLU A 1 104 ? -10.912 0.593 5.282 1.00 85.56 104 GLU A O 1
ATOM 800 N N . ILE A 1 105 ? -9.429 -0.968 4.676 1.00 81.56 105 ILE A N 1
ATOM 801 C CA . ILE A 1 105 ? -8.350 -0.009 4.410 1.00 81.56 105 ILE A CA 1
ATOM 802 C C . ILE A 1 105 ? -8.665 0.827 3.166 1.00 81.56 105 ILE A C 1
ATOM 804 O O . ILE A 1 105 ? -8.348 2.017 3.122 1.00 81.56 105 ILE A O 1
ATOM 808 N N . ARG A 1 106 ? -9.317 0.240 2.156 1.00 82.69 106 ARG A N 1
ATOM 809 C CA . ARG A 1 106 ? -9.759 0.964 0.952 1.00 82.69 106 ARG A CA 1
ATOM 810 C C . ARG A 1 106 ? -10.868 1.965 1.283 1.00 82.69 106 ARG A C 1
ATOM 812 O O . ARG A 1 106 ? -10.723 3.137 0.939 1.00 82.69 106 ARG A O 1
ATOM 819 N N . ILE A 1 107 ? -11.886 1.538 2.037 1.00 88.12 107 ILE A N 1
ATOM 820 C CA . ILE A 1 107 ? -12.945 2.407 2.582 1.00 88.12 107 ILE A CA 1
ATOM 821 C C . ILE A 1 107 ? -12.317 3.552 3.384 1.00 88.12 107 ILE A C 1
ATOM 823 O O . ILE A 1 107 ? -12.591 4.720 3.122 1.00 88.12 107 ILE A O 1
ATOM 827 N N . LEU A 1 108 ? -11.398 3.242 4.301 1.00 86.38 108 LEU A N 1
ATOM 828 C CA . LEU A 1 108 ? -10.732 4.235 5.139 1.00 86.38 108 LEU A CA 1
ATOM 829 C C . LEU A 1 108 ? -9.972 5.286 4.319 1.00 86.38 108 LEU A C 1
ATOM 831 O O . LEU A 1 108 ? -10.076 6.483 4.585 1.00 86.38 108 LEU A O 1
ATOM 835 N N . LYS A 1 109 ? -9.226 4.856 3.294 1.00 83.69 109 LYS A N 1
ATOM 836 C CA . LYS A 1 109 ? -8.505 5.771 2.399 1.00 83.69 109 LYS A CA 1
ATOM 837 C C . LYS A 1 109 ? -9.452 6.701 1.655 1.00 83.69 109 LYS A C 1
ATOM 839 O O . LYS A 1 109 ? -9.117 7.874 1.526 1.00 83.69 109 LYS A O 1
ATOM 844 N N . TYR A 1 110 ? -10.599 6.201 1.195 1.00 87.00 110 TYR A N 1
ATOM 845 C CA . TYR A 1 110 ? -11.622 7.026 0.555 1.00 87.00 110 TYR A CA 1
ATOM 846 C C . TYR A 1 110 ? -12.190 8.065 1.530 1.00 87.00 110 TYR A C 1
ATOM 848 O O . TYR A 1 110 ? -12.134 9.258 1.233 1.00 87.00 110 TYR A O 1
ATOM 856 N N . LEU A 1 111 ? -12.614 7.647 2.728 1.00 90.56 111 LEU A N 1
ATOM 857 C CA . LEU A 1 111 ? -13.147 8.546 3.761 1.00 90.56 111 LEU A CA 1
ATOM 858 C C . LEU A 1 111 ? -12.153 9.661 4.130 1.00 90.56 111 LEU A C 1
ATOM 860 O O . LEU A 1 111 ? -12.528 10.824 4.251 1.00 90.56 111 LEU A O 1
ATOM 864 N N . LEU A 1 112 ? -10.856 9.346 4.210 1.00 87.88 112 LEU A N 1
ATOM 865 C CA . LEU A 1 112 ? -9.798 10.330 4.471 1.00 87.88 112 LEU A CA 1
ATOM 866 C C . LEU A 1 112 ? -9.616 11.373 3.358 1.00 87.88 112 LEU A C 1
ATOM 868 O O . LEU A 1 112 ? -8.937 12.379 3.578 1.00 87.88 112 LEU A O 1
ATOM 872 N N . THR A 1 113 ? -10.186 11.174 2.168 1.00 88.00 113 THR A N 1
ATOM 873 C CA . THR A 1 113 ? -10.180 12.199 1.115 1.00 88.00 113 THR A CA 1
ATOM 874 C C . THR A 1 113 ? -11.287 13.240 1.309 1.00 88.00 113 THR A C 1
ATOM 876 O O . THR A 1 113 ? -11.065 14.412 0.990 1.00 88.00 113 THR A O 1
ATOM 879 N N . ILE A 1 114 ? -12.415 12.864 1.924 1.00 90.88 114 ILE A N 1
ATOM 880 C CA . ILE A 1 114 ? -13.639 13.676 2.024 1.00 90.88 114 ILE A CA 1
ATOM 881 C C . ILE A 1 114 ? -13.487 14.755 3.092 1.00 90.88 114 ILE A C 1
ATOM 883 O O . ILE A 1 114 ? -13.335 14.458 4.278 1.00 90.88 114 ILE A O 1
ATOM 887 N N . LYS A 1 115 ? -13.421 16.020 2.666 1.00 90.31 115 LYS A N 1
ATOM 888 C CA . LYS A 1 115 ? -13.171 17.168 3.559 1.00 90.31 115 LYS A CA 1
ATOM 889 C C . LYS A 1 115 ? -14.439 17.700 4.207 1.00 90.31 115 LYS A C 1
ATOM 891 O O . LYS A 1 115 ? -14.352 18.229 5.310 1.00 90.31 115 LYS A O 1
ATOM 896 N N . ASP A 1 116 ? -15.559 17.604 3.504 1.00 94.06 116 ASP A N 1
ATOM 897 C CA . ASP A 1 116 ? -16.834 18.084 4.002 1.00 94.06 116 ASP A CA 1
ATOM 898 C C . ASP A 1 116 ? -17.407 17.099 5.045 1.00 94.06 116 ASP A C 1
ATOM 900 O O . ASP A 1 116 ? -17.459 15.895 4.778 1.00 94.06 116 ASP A O 1
ATOM 904 N N . PRO A 1 117 ? -17.794 17.564 6.247 1.00 91.88 117 PRO A N 1
ATOM 905 C CA . PRO A 1 117 ? -18.311 16.687 7.295 1.00 91.88 117 PRO A CA 1
ATOM 906 C C . PRO A 1 117 ? -19.635 15.995 6.947 1.00 91.88 117 PRO A C 1
ATOM 908 O O . PRO A 1 117 ? -19.857 14.867 7.391 1.00 91.88 117 PRO A O 1
ATOM 911 N N . GLU A 1 118 ? -20.515 16.645 6.182 1.00 92.81 118 GLU A N 1
ATOM 912 C CA . GLU A 1 118 ? -21.809 16.074 5.799 1.00 92.81 118 GLU A CA 1
ATOM 913 C C . GLU A 1 118 ? -21.620 14.998 4.727 1.00 92.81 118 GLU A C 1
ATOM 915 O O . GLU A 1 118 ? -22.158 13.895 4.862 1.00 92.81 118 GLU A O 1
ATOM 920 N N . GLU A 1 119 ? -20.783 15.271 3.721 1.00 94.56 119 GLU A N 1
ATOM 921 C CA . GLU A 1 119 ? -20.376 14.281 2.717 1.00 94.56 119 GLU A CA 1
ATOM 922 C C . GLU A 1 119 ? -19.679 13.082 3.366 1.00 94.56 119 GLU A C 1
ATOM 924 O O . GLU A 1 119 ? -19.927 11.939 2.980 1.00 94.56 119 GLU A O 1
ATOM 929 N N . LEU A 1 120 ? -18.834 13.315 4.377 1.00 93.69 120 LEU A N 1
ATOM 930 C CA . LEU A 1 120 ? -18.151 12.244 5.098 1.00 93.69 120 LEU A CA 1
ATOM 931 C C . LEU A 1 120 ? -19.159 11.348 5.820 1.00 93.69 120 LEU A C 1
ATOM 933 O O . LEU A 1 120 ? -19.092 10.126 5.705 1.00 93.69 120 LEU A O 1
ATOM 937 N N . LEU A 1 121 ? -20.108 11.946 6.541 1.00 92.94 121 LEU A N 1
ATOM 938 C CA . LEU A 1 121 ? -21.140 11.206 7.260 1.00 92.94 121 LEU A CA 1
ATOM 939 C C . LEU A 1 121 ? -22.044 10.419 6.297 1.00 92.94 121 LEU A C 1
ATOM 941 O O . LEU A 1 121 ? -22.437 9.291 6.602 1.00 92.94 121 LEU A O 1
ATOM 945 N N . HIS A 1 122 ? -22.357 10.991 5.132 1.00 93.44 122 HIS A N 1
ATOM 946 C CA . HIS A 1 122 ? -23.094 10.305 4.074 1.00 93.44 122 HIS A CA 1
ATOM 947 C C . HIS A 1 122 ? -22.308 9.107 3.527 1.00 93.44 122 HIS A C 1
ATOM 949 O O . HIS A 1 122 ? -22.813 7.989 3.557 1.00 93.44 122 HIS A O 1
ATOM 955 N N . ALA A 1 123 ? -21.041 9.303 3.160 1.00 93.31 123 ALA A N 1
ATOM 956 C CA . ALA A 1 123 ? -20.169 8.232 2.688 1.00 93.31 123 ALA A CA 1
ATOM 957 C C . ALA A 1 123 ? -19.974 7.116 3.729 1.00 93.31 123 ALA A C 1
ATOM 959 O O . ALA A 1 123 ? -19.868 5.945 3.372 1.00 93.31 123 ALA A O 1
ATOM 960 N N . MET A 1 124 ? -19.951 7.450 5.023 1.00 94.19 124 MET A N 1
ATOM 961 C CA . MET A 1 124 ? -19.915 6.457 6.100 1.00 94.19 124 MET A CA 1
ATOM 962 C C . MET A 1 124 ? -21.211 5.647 6.168 1.00 94.19 124 MET A C 1
ATOM 964 O O . MET A 1 124 ? -21.151 4.427 6.279 1.00 94.19 124 MET A O 1
ATOM 968 N N . ARG A 1 125 ? -22.381 6.291 6.052 1.00 94.06 125 ARG A N 1
ATOM 969 C CA . ARG A 1 125 ? -23.673 5.581 5.987 1.00 94.06 125 ARG A CA 1
ATOM 970 C C . ARG A 1 125 ? -23.724 4.624 4.803 1.00 94.06 125 ARG A C 1
ATOM 972 O O . ARG A 1 125 ? -24.157 3.486 4.975 1.00 94.06 125 ARG A O 1
ATOM 979 N N . ASP A 1 126 ? -23.240 5.060 3.646 1.00 92.62 126 ASP A N 1
ATOM 980 C CA . ASP A 1 126 ? -23.168 4.217 2.455 1.00 92.62 126 ASP A CA 1
ATOM 981 C C . ASP A 1 126 ? -22.230 3.026 2.688 1.00 92.62 126 ASP A C 1
ATOM 983 O O . ASP A 1 126 ? -22.621 1.882 2.471 1.00 92.62 126 ASP A O 1
ATOM 987 N N . ALA A 1 127 ? -21.036 3.266 3.244 1.00 92.81 127 ALA A N 1
ATOM 988 C CA . ALA A 1 127 ? -20.075 2.214 3.576 1.00 92.81 127 ALA A CA 1
ATOM 989 C C . ALA A 1 127 ? -20.576 1.234 4.654 1.00 92.81 127 ALA A C 1
ATOM 991 O O . ALA A 1 127 ? -20.069 0.118 4.738 1.00 92.81 127 ALA A O 1
ATOM 992 N N . PHE A 1 128 ? -21.547 1.621 5.484 1.00 95.00 128 PHE A N 1
ATOM 993 C CA . PHE A 1 128 ? -22.153 0.752 6.501 1.00 95.00 128 PHE A CA 1
ATOM 994 C C . PHE A 1 128 ? -23.453 0.086 6.052 1.00 95.00 128 PHE A C 1
ATOM 996 O O . PHE A 1 128 ? -24.000 -0.745 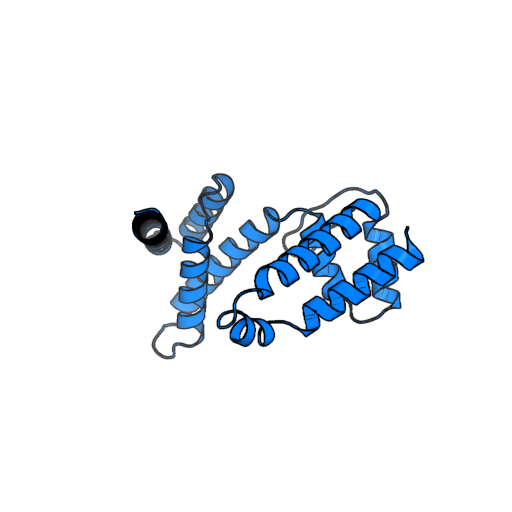6.780 1.00 95.00 128 PHE A O 1
ATOM 1003 N N . THR A 1 129 ? -23.943 0.415 4.859 1.00 92.81 129 THR A N 1
ATOM 1004 C CA . THR A 1 129 ? -25.147 -0.187 4.294 1.00 92.81 129 THR A CA 1
ATOM 1005 C C . THR A 1 129 ? -24.753 -1.393 3.438 1.00 92.81 129 THR A C 1
ATOM 1007 O O . THR A 1 129 ? -24.060 -1.226 2.435 1.00 92.81 129 THR A O 1
ATOM 1010 N N . PRO A 1 130 ? -25.175 -2.624 3.790 1.00 90.38 130 PRO A N 1
ATOM 1011 C CA . PRO A 1 130 ? -24.861 -3.801 2.989 1.00 90.38 130 PRO A CA 1
ATOM 1012 C C . PRO A 1 130 ? -25.398 -3.674 1.561 1.00 90.38 130 PRO A C 1
ATOM 1014 O O . PRO A 1 130 ? -26.564 -3.336 1.355 1.00 90.38 130 PRO A O 1
ATOM 1017 N N . GLY A 1 131 ? -24.561 -3.995 0.577 1.00 84.81 131 GLY A N 1
ATOM 1018 C CA . GLY A 1 131 ? -24.898 -3.879 -0.839 1.00 84.81 131 GLY A CA 1
ATOM 1019 C C . GLY A 1 131 ? -24.080 -4.821 -1.717 1.00 84.81 131 GLY A C 1
ATOM 1020 O O . GLY A 1 131 ? -23.334 -5.664 -1.225 1.00 84.81 131 GLY A O 1
ATOM 1021 N N . VAL A 1 132 ? -24.231 -4.701 -3.035 1.00 83.25 132 VAL A N 1
ATOM 1022 C CA . VAL A 1 132 ? -23.363 -5.419 -3.978 1.00 83.25 132 VAL A CA 1
ATOM 1023 C C . VAL A 1 132 ? -21.989 -4.761 -3.962 1.00 83.25 132 VAL A C 1
ATOM 1025 O O . VAL A 1 132 ? -21.886 -3.558 -4.194 1.00 83.25 132 VAL A O 1
ATOM 1028 N N . GLU A 1 133 ? -20.945 -5.551 -3.705 1.00 85.19 133 GLU A N 1
ATOM 1029 C CA . GLU A 1 133 ? -19.574 -5.055 -3.782 1.00 85.19 133 GLU A CA 1
ATOM 1030 C C . GLU A 1 133 ? -19.077 -5.090 -5.226 1.00 85.19 133 GLU A C 1
ATOM 1032 O O . GLU A 1 133 ? -19.201 -6.104 -5.917 1.00 85.19 133 GLU A O 1
ATOM 1037 N N . LEU A 1 134 ? -18.522 -3.970 -5.683 1.00 80.81 134 LEU A N 1
ATOM 1038 C CA . LEU A 1 134 ? -17.929 -3.826 -7.008 1.00 80.81 134 LEU A CA 1
ATOM 1039 C C . LEU A 1 134 ? -16.542 -3.220 -6.851 1.00 80.81 134 LEU A C 1
ATOM 1041 O O . LEU A 1 134 ? -16.402 -2.103 -6.362 1.00 80.81 134 LEU A O 1
ATOM 1045 N N . GLU A 1 135 ? -15.521 -3.949 -7.286 1.00 75.88 135 GLU A N 1
ATOM 1046 C CA . GLU A 1 135 ? -14.149 -3.450 -7.304 1.00 75.88 135 GLU A CA 1
ATOM 1047 C C . GLU A 1 135 ? -13.821 -2.894 -8.688 1.00 75.88 135 GLU A C 1
ATOM 1049 O O . GLU A 1 135 ? -13.790 -3.625 -9.684 1.00 75.88 135 GLU A O 1
ATOM 1054 N N . GLY A 1 136 ? -13.604 -1.584 -8.758 1.00 67.62 136 GLY A N 1
ATOM 1055 C CA . GLY A 1 136 ? -13.264 -0.889 -9.992 1.00 67.62 136 GLY A CA 1
ATOM 1056 C C . GLY A 1 136 ? -11.763 -0.641 -10.122 1.00 67.62 136 GLY A C 1
ATOM 1057 O O . GLY A 1 136 ? -10.966 -0.912 -9.227 1.00 67.62 136 GLY A O 1
ATOM 1058 N N . LYS A 1 137 ? -11.349 -0.095 -11.270 1.00 55.91 137 LYS A N 1
ATOM 1059 C CA . LYS A 1 137 ? -9.983 0.439 -11.422 1.00 55.91 137 LYS A CA 1
ATOM 1060 C C . LYS A 1 137 ? -9.786 1.757 -10.663 1.00 55.91 137 LYS A C 1
ATOM 1062 O O . LYS A 1 137 ? -8.667 2.022 -10.235 1.00 55.91 137 LYS A O 1
ATOM 1067 N N . ASP A 1 138 ? -10.857 2.535 -10.497 1.00 53.78 138 ASP A N 1
ATOM 1068 C CA . ASP A 1 138 ? -10.808 3.896 -9.945 1.00 53.78 138 ASP A CA 1
ATOM 1069 C C . ASP A 1 138 ? -11.743 4.111 -8.745 1.00 53.78 138 ASP A C 1
ATOM 1071 O O . ASP A 1 138 ? -11.417 4.888 -7.850 1.00 53.78 138 ASP A O 1
ATOM 1075 N N . VAL A 1 139 ? -12.896 3.434 -8.713 1.00 62.19 139 VAL A N 1
ATOM 1076 C CA . VAL A 1 139 ? -13.902 3.564 -7.651 1.00 62.19 139 VAL A CA 1
ATOM 1077 C C . VAL A 1 139 ? -14.368 2.181 -7.238 1.00 62.19 139 VAL A C 1
ATOM 1079 O O . VAL A 1 139 ? -14.693 1.357 -8.093 1.00 62.19 139 VAL A O 1
ATOM 1082 N N . ASP A 1 140 ? -14.427 1.963 -5.931 1.00 74.38 140 ASP A N 1
ATOM 1083 C CA . ASP A 1 140 ? -14.969 0.749 -5.351 1.00 74.38 140 ASP A CA 1
ATOM 1084 C C . ASP A 1 140 ? -16.319 1.037 -4.699 1.00 74.38 140 ASP A C 1
ATOM 1086 O O . ASP A 1 140 ? -16.477 2.032 -3.991 1.00 74.38 140 ASP A O 1
ATOM 1090 N N . CYS A 1 141 ? -17.273 0.136 -4.890 1.00 81.50 141 CYS A N 1
ATOM 1091 C CA . CYS A 1 141 ? -18.456 0.038 -4.049 1.00 81.50 141 CYS A CA 1
ATOM 1092 C C . CYS A 1 141 ? -18.162 -1.048 -3.016 1.00 81.50 141 CYS A C 1
ATOM 1094 O O . CYS A 1 141 ? -18.240 -2.230 -3.333 1.00 81.50 141 CYS A O 1
ATOM 1096 N N . LEU A 1 142 ? -17.759 -0.658 -1.808 1.00 88.31 142 LEU A N 1
ATOM 1097 C CA . LEU A 1 142 ? -17.420 -1.578 -0.720 1.00 88.31 142 LEU A CA 1
ATOM 1098 C C . LEU A 1 142 ? -18.252 -1.230 0.501 1.00 88.31 142 LEU A C 1
ATOM 1100 O O . LEU A 1 142 ? -18.492 -0.051 0.763 1.00 88.31 142 LEU A O 1
ATOM 1104 N N . TYR A 1 143 ? -18.630 -2.247 1.270 1.00 92.56 143 TYR A N 1
ATOM 1105 C CA . TYR A 1 143 ? -19.277 -2.037 2.555 1.00 92.56 143 TYR A CA 1
ATOM 1106 C C . TYR A 1 143 ? -18.567 -2.816 3.662 1.00 92.56 143 TYR A C 1
ATOM 1108 O O . TYR A 1 143 ? -17.901 -3.835 3.453 1.00 92.56 143 TYR A O 1
ATOM 1116 N N . THR A 1 144 ? -18.718 -2.327 4.881 1.00 94.50 144 THR A N 1
ATOM 1117 C CA . THR A 1 144 ? -18.210 -2.952 6.097 1.00 94.50 144 THR A CA 1
ATOM 1118 C C . THR A 1 144 ? -19.162 -2.661 7.254 1.00 94.50 144 THR A C 1
ATOM 1120 O O . THR A 1 144 ? -20.194 -2.019 7.074 1.00 94.50 144 THR A O 1
ATOM 1123 N N . LYS A 1 145 ? -18.854 -3.159 8.449 1.00 95.75 145 LYS A N 1
ATOM 1124 C CA . LYS A 1 145 ? -19.614 -2.817 9.656 1.00 95.75 145 LYS A CA 1
ATOM 1125 C C . LYS A 1 145 ? -18.891 -1.723 10.446 1.00 95.75 145 LYS A C 1
ATOM 1127 O O . LYS A 1 145 ? -17.653 -1.721 10.436 1.00 95.75 145 LYS A O 1
ATOM 1132 N N . PRO A 1 146 ? -19.616 -0.847 11.164 1.00 95.94 146 PRO A N 1
ATOM 1133 C CA . PRO A 1 146 ? -19.006 0.190 11.994 1.00 95.94 146 PRO A CA 1
ATOM 1134 C C . PRO A 1 146 ? -17.918 -0.341 12.940 1.00 95.94 146 PRO A C 1
ATOM 1136 O O . PRO A 1 146 ? -16.832 0.234 13.014 1.00 95.94 146 PRO A O 1
ATOM 1139 N N . GLU A 1 147 ? -18.150 -1.487 13.588 1.00 96.19 147 GLU A N 1
ATOM 1140 C CA . GLU A 1 147 ? -17.225 -2.089 14.559 1.00 96.19 147 GLU A CA 1
ATOM 1141 C C . GLU A 1 147 ? -15.928 -2.569 13.897 1.00 96.19 147 GLU A C 1
ATOM 1143 O O . GLU A 1 147 ? -14.835 -2.467 14.464 1.00 96.19 147 GLU A O 1
ATOM 1148 N N . VAL A 1 148 ? -16.036 -3.089 12.672 1.00 93.50 148 VAL A N 1
ATOM 1149 C CA . VAL A 1 148 ? -14.890 -3.600 11.912 1.00 93.50 148 VAL A CA 1
ATOM 1150 C C . VAL A 1 148 ? -14.030 -2.430 11.438 1.00 93.50 148 VAL A C 1
ATOM 1152 O O . VAL A 1 148 ? -12.811 -2.459 11.618 1.00 93.50 148 VAL A O 1
ATOM 1155 N N . LEU A 1 149 ? -14.645 -1.367 10.904 1.00 92.56 149 LEU A N 1
ATOM 1156 C CA . LEU A 1 149 ? -13.912 -0.165 10.500 1.00 92.56 149 LEU A CA 1
ATOM 1157 C C . LEU A 1 149 ? -13.240 0.514 11.702 1.00 92.56 149 LEU A C 1
ATOM 1159 O O . LEU A 1 149 ? -12.077 0.902 11.607 1.00 92.56 149 LEU A O 1
ATOM 1163 N N . HIS A 1 150 ? -13.931 0.605 12.844 1.00 94.75 150 HIS A N 1
ATOM 1164 C CA . HIS A 1 150 ? -13.368 1.128 14.094 1.00 94.75 150 HIS A CA 1
ATOM 1165 C C . HIS A 1 150 ? -12.132 0.343 14.540 1.00 94.75 150 HIS A C 1
ATOM 1167 O O . HIS A 1 150 ? -11.091 0.942 14.812 1.00 94.75 150 HIS A O 1
ATOM 1173 N N . THR A 1 151 ? -12.206 -0.990 14.517 1.00 92.25 151 THR A N 1
ATOM 1174 C CA . THR A 1 151 ? -11.080 -1.868 14.869 1.00 92.25 151 THR A CA 1
ATOM 1175 C C . THR A 1 151 ? -9.871 -1.623 13.965 1.00 92.25 151 THR A C 1
ATOM 1177 O O . THR A 1 151 ? -8.737 -1.555 14.445 1.00 92.25 151 THR A O 1
ATOM 1180 N N . TRP A 1 152 ? -10.085 -1.434 12.660 1.00 85.50 152 TRP A N 1
ATOM 1181 C CA . TRP A 1 152 ? -9.009 -1.101 11.723 1.00 85.50 152 TRP A CA 1
ATOM 1182 C C . TRP A 1 152 ? -8.408 0.280 11.982 1.00 85.50 152 TRP A C 1
ATOM 1184 O O . TRP A 1 152 ? -7.183 0.412 11.981 1.00 85.50 152 TRP A O 1
ATOM 1194 N N . ILE A 1 153 ? -9.236 1.295 12.250 1.00 86.31 153 ILE A N 1
ATOM 1195 C CA . ILE A 1 153 ? -8.759 2.637 12.614 1.00 86.31 153 ILE A CA 1
ATOM 1196 C C . ILE A 1 153 ? -7.899 2.562 13.881 1.00 86.31 153 ILE A C 1
ATOM 1198 O O . ILE A 1 153 ? -6.785 3.084 13.897 1.00 86.31 153 ILE A O 1
ATOM 1202 N N . GLN A 1 154 ? -8.377 1.861 14.911 1.00 88.06 154 GLN A N 1
ATOM 1203 C CA . GLN A 1 154 ? -7.641 1.649 16.155 1.00 88.06 154 GLN A CA 1
ATOM 1204 C C . GLN A 1 154 ? -6.305 0.942 15.905 1.00 88.06 154 GLN A C 1
ATOM 1206 O O . GLN A 1 154 ? -5.267 1.425 16.344 1.00 88.06 154 GLN A O 1
ATOM 1211 N N . THR A 1 155 ? -6.310 -0.137 15.120 1.00 81.50 155 THR A N 1
ATOM 1212 C CA . THR A 1 155 ? -5.098 -0.893 14.768 1.00 81.50 155 THR A CA 1
ATOM 1213 C C . THR A 1 155 ? -4.044 -0.010 14.093 1.00 81.50 155 THR A C 1
ATOM 1215 O O . THR A 1 155 ? -2.860 -0.095 14.418 1.00 81.50 155 THR A O 1
ATOM 1218 N N . VAL A 1 156 ? -4.455 0.863 13.166 1.00 78.75 156 VAL A N 1
ATOM 1219 C CA . VAL A 1 156 ? -3.542 1.789 12.475 1.00 78.75 156 VAL A CA 1
ATOM 1220 C C . VAL A 1 156 ? -2.977 2.837 13.439 1.00 78.75 156 VAL A C 1
ATOM 1222 O O . VAL A 1 156 ? -1.777 3.118 13.397 1.00 78.75 156 VAL A O 1
ATOM 1225 N N . LEU A 1 157 ? -3.815 3.399 14.316 1.00 82.25 157 LEU A N 1
ATOM 1226 C CA . LEU A 1 157 ? -3.391 4.370 15.329 1.00 82.25 157 LEU A CA 1
ATOM 1227 C C . LEU A 1 157 ? -2.418 3.748 16.339 1.00 82.25 157 LEU A C 1
ATOM 1229 O O . LEU A 1 157 ? -1.394 4.351 16.659 1.00 82.25 157 LEU A O 1
ATOM 1233 N N . ASP A 1 158 ? -2.690 2.527 16.792 1.00 80.75 158 ASP A N 1
ATOM 1234 C CA . ASP A 1 158 ? -1.816 1.795 17.705 1.00 80.75 158 ASP A CA 1
ATOM 1235 C C . ASP A 1 158 ? -0.475 1.489 17.049 1.00 80.75 158 ASP A C 1
ATOM 1237 O O . ASP A 1 158 ? 0.569 1.807 17.616 1.00 80.75 158 ASP A O 1
ATOM 1241 N N . ALA A 1 159 ? -0.475 0.960 15.821 1.00 72.19 159 ALA A N 1
ATOM 1242 C CA . ALA A 1 159 ? 0.754 0.717 15.069 1.00 72.19 159 ALA A CA 1
ATOM 1243 C C . ALA A 1 159 ? 1.579 2.003 14.891 1.00 72.19 159 ALA A C 1
ATOM 1245 O O . ALA A 1 159 ? 2.804 1.984 15.051 1.00 72.19 159 ALA A O 1
ATOM 1246 N N . TYR A 1 160 ? 0.920 3.136 14.618 1.00 73.75 160 TYR A N 1
ATOM 1247 C CA . TYR A 1 160 ? 1.582 4.436 14.574 1.00 73.75 160 TYR A CA 1
ATOM 1248 C C . TYR A 1 160 ? 2.213 4.782 15.929 1.00 73.75 160 TYR A C 1
ATOM 1250 O O . TYR A 1 160 ? 3.406 5.072 15.967 1.00 73.75 160 TYR A O 1
ATOM 1258 N N . ASN A 1 161 ? 1.485 4.672 17.040 1.00 74.19 161 ASN A N 1
ATOM 1259 C CA . ASN A 1 161 ? 1.986 5.016 18.374 1.00 74.19 161 ASN A CA 1
ATOM 1260 C C . ASN A 1 161 ? 3.111 4.090 18.866 1.00 74.19 161 ASN A C 1
ATOM 1262 O O . ASN A 1 161 ? 4.151 4.593 19.290 1.00 74.19 161 ASN A O 1
ATOM 1266 N N . PHE A 1 162 ? 2.969 2.768 18.728 1.00 67.06 162 PHE A N 1
ATOM 1267 C CA . PHE A 1 162 ? 4.015 1.794 19.077 1.00 67.06 162 PHE A CA 1
ATOM 1268 C C . PHE A 1 162 ? 5.304 2.034 18.289 1.00 67.06 162 PHE A C 1
ATOM 1270 O O . PHE A 1 162 ? 6.410 1.890 18.804 1.00 67.06 162 PHE A O 1
ATOM 1277 N N . SER A 1 163 ? 5.184 2.465 17.033 1.00 60.19 163 SER A N 1
ATOM 1278 C CA . SER A 1 163 ? 6.352 2.749 16.207 1.00 60.19 163 SER A CA 1
ATOM 1279 C C . SER A 1 163 ? 7.146 3.994 16.655 1.00 60.19 163 SER A C 1
ATOM 1281 O O . SER A 1 163 ? 8.289 4.154 16.217 1.00 60.19 163 SER A O 1
ATOM 1283 N N . ARG A 1 164 ? 6.586 4.883 17.499 1.00 54.59 164 ARG A N 1
ATOM 1284 C CA . ARG A 1 164 ? 7.211 6.151 17.951 1.00 54.59 164 ARG A CA 1
ATOM 1285 C C . ARG A 1 164 ? 8.209 6.001 19.105 1.00 54.59 164 ARG A C 1
ATOM 1287 O O . ARG A 1 164 ? 8.847 6.987 19.467 1.00 54.59 164 ARG A O 1
ATOM 1294 N N . GLU A 1 165 ? 8.410 4.801 19.646 1.00 54.88 165 GLU A N 1
ATOM 1295 C CA . GLU A 1 165 ? 9.347 4.567 20.759 1.00 54.88 165 GLU A CA 1
ATOM 1296 C C . GLU A 1 165 ? 10.850 4.642 20.363 1.00 54.88 165 GLU A C 1
ATOM 1298 O O . GLU A 1 165 ? 11.717 4.573 21.232 1.00 54.88 165 GLU A O 1
ATOM 1303 N N . GLY A 1 166 ? 11.198 4.855 19.080 1.00 51.28 166 GLY A N 1
ATOM 1304 C CA . GLY A 1 166 ? 12.583 5.026 18.590 1.00 51.28 166 GLY A CA 1
ATOM 1305 C C . GLY A 1 166 ? 12.937 6.462 18.151 1.00 51.28 166 GLY A C 1
ATOM 1306 O O . GLY A 1 166 ? 12.258 7.045 17.310 1.00 51.28 166 GLY A O 1
ATOM 1307 N N . THR A 1 167 ? 14.034 7.034 18.665 1.00 48.22 167 THR A N 1
ATOM 1308 C CA . THR A 1 167 ? 14.313 8.492 18.641 1.00 48.22 167 THR A CA 1
ATOM 1309 C C . THR A 1 167 ? 14.675 9.109 17.282 1.00 48.22 167 THR A C 1
ATOM 1311 O O . THR A 1 167 ? 14.221 10.210 16.998 1.00 48.22 167 THR A O 1
ATOM 1314 N N . LEU A 1 168 ? 15.454 8.438 16.426 1.00 42.81 168 LEU A N 1
ATOM 1315 C CA . LEU A 1 168 ? 15.879 8.982 15.116 1.00 42.81 168 LEU A CA 1
ATOM 1316 C C . LEU A 1 168 ? 14.846 8.761 13.999 1.00 42.81 168 LEU A C 1
ATOM 1318 O O . LEU A 1 168 ? 14.756 9.542 13.057 1.00 42.81 168 LEU A O 1
ATOM 1322 N N . ILE A 1 169 ? 14.043 7.701 14.114 1.00 49.25 169 ILE A N 1
ATOM 1323 C CA . ILE A 1 169 ? 12.960 7.384 13.174 1.00 49.25 169 ILE A CA 1
ATOM 1324 C C . ILE A 1 169 ? 11.736 8.280 13.439 1.00 49.25 169 ILE A C 1
ATOM 1326 O O . ILE A 1 169 ? 10.997 8.596 12.510 1.00 49.25 169 ILE A O 1
ATOM 1330 N N . ARG A 1 170 ? 11.555 8.734 14.687 1.00 46.59 170 ARG A N 1
ATOM 1331 C CA . ARG A 1 170 ? 10.499 9.662 15.114 1.00 46.59 170 ARG A CA 1
ATOM 1332 C C . ARG A 1 170 ? 10.530 10.982 14.346 1.00 46.59 170 ARG A C 1
ATOM 1334 O O . ARG A 1 170 ? 9.522 11.350 13.758 1.00 46.59 170 ARG A O 1
ATOM 1341 N N . ASP A 1 171 ? 11.676 11.652 14.281 1.00 38.84 171 ASP A N 1
ATOM 1342 C CA . ASP A 1 171 ? 11.745 13.019 13.747 1.00 38.84 171 ASP A CA 1
ATOM 1343 C C . ASP A 1 171 ? 11.572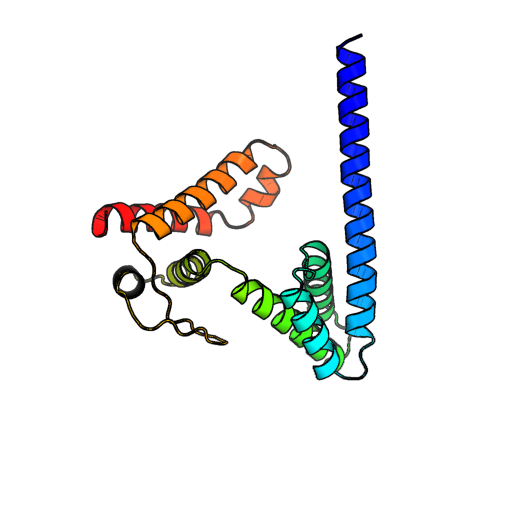 13.056 12.211 1.00 38.84 171 ASP A C 1
ATOM 1345 O O . ASP A 1 171 ? 10.935 13.958 11.672 1.00 38.84 171 ASP A O 1
ATOM 1349 N N . ALA A 1 172 ? 12.044 12.029 11.492 1.00 44.03 172 ALA A N 1
ATOM 1350 C CA . ALA A 1 172 ? 11.807 11.880 10.051 1.00 44.03 172 ALA A CA 1
ATOM 1351 C C . ALA A 1 172 ? 10.369 11.424 9.716 1.00 44.03 172 ALA A C 1
ATOM 1353 O O . ALA A 1 172 ? 9.858 11.727 8.637 1.00 44.03 172 ALA A O 1
ATOM 1354 N N . ARG A 1 173 ? 9.700 10.708 10.633 1.00 54.00 173 ARG A N 1
ATOM 1355 C CA . ARG A 1 173 ? 8.321 10.212 10.473 1.00 54.00 173 ARG A CA 1
ATOM 1356 C C . ARG A 1 173 ? 7.269 11.243 10.885 1.00 54.00 173 ARG A C 1
ATOM 1358 O O . ARG A 1 173 ? 6.242 11.319 10.226 1.00 54.00 173 ARG A O 1
ATOM 1365 N N . ASP A 1 174 ? 7.528 12.068 11.897 1.00 46.34 174 ASP A N 1
ATOM 1366 C CA . ASP A 1 174 ? 6.641 13.167 12.315 1.00 46.34 174 ASP A CA 1
ATOM 1367 C C . ASP A 1 174 ? 6.522 14.256 11.223 1.00 46.34 174 ASP A C 1
ATOM 1369 O O . ASP A 1 174 ? 5.537 14.993 11.172 1.00 46.34 174 ASP A O 1
ATOM 1373 N N . LEU A 1 175 ? 7.471 14.302 10.280 1.00 44.28 175 LEU A N 1
ATOM 1374 C CA . LEU A 1 175 ? 7.382 15.085 9.041 1.00 44.28 175 LEU A CA 1
ATOM 1375 C C . LEU A 1 175 ? 6.488 14.426 7.970 1.00 44.28 175 LEU A C 1
ATOM 1377 O O . LEU A 1 175 ? 5.937 15.119 7.112 1.00 44.28 175 LEU A O 1
ATOM 1381 N N . MET A 1 176 ? 6.299 13.103 8.025 1.00 49.44 176 MET A N 1
ATOM 1382 C CA . MET A 1 176 ? 5.471 12.327 7.101 1.00 49.44 176 MET A CA 1
ATOM 1383 C C . MET A 1 176 ? 4.108 12.000 7.730 1.00 49.44 176 MET A C 1
ATOM 1385 O O . MET A 1 176 ? 3.889 10.942 8.307 1.00 49.44 176 MET A O 1
ATOM 1389 N N . HIS A 1 177 ? 3.163 12.918 7.515 1.00 66.19 177 HIS A N 1
ATOM 1390 C CA . HIS A 1 177 ? 1.710 12.763 7.710 1.00 66.19 177 HIS A CA 1
ATOM 1391 C C . HIS A 1 177 ? 1.079 12.951 9.115 1.00 66.19 177 HIS A C 1
ATOM 1393 O O . HIS A 1 177 ? 0.071 12.296 9.397 1.00 66.19 177 HIS A O 1
ATOM 1399 N N . PRO A 1 178 ? 1.489 13.934 9.944 1.00 70.81 178 PRO A N 1
ATOM 1400 C CA . PRO A 1 178 ? 0.779 14.253 11.195 1.00 70.81 178 PRO A CA 1
ATOM 1401 C C . PRO A 1 178 ? -0.702 14.611 10.960 1.00 70.81 178 PRO A C 1
ATOM 1403 O O . PRO A 1 178 ? -1.579 14.251 11.741 1.00 70.81 178 PRO A O 1
ATOM 1406 N N . LYS A 1 179 ? -1.008 15.229 9.812 1.00 78.88 179 LYS A N 1
ATOM 1407 C CA . LYS A 1 179 ? -2.380 15.570 9.401 1.00 78.88 179 LYS A CA 1
ATOM 1408 C C . LYS A 1 179 ? -3.264 14.350 9.120 1.00 78.88 179 LYS A C 1
ATOM 1410 O O . LYS A 1 179 ? -4.472 14.439 9.286 1.00 78.88 179 LYS A O 1
ATOM 1415 N N . VAL A 1 180 ? -2.692 13.232 8.660 1.00 80.62 180 VAL A N 1
ATOM 1416 C CA . VAL A 1 180 ? -3.476 12.018 8.361 1.00 80.62 180 VAL A CA 1
ATOM 1417 C C . VAL A 1 180 ? -3.844 11.302 9.654 1.00 80.62 180 VAL A C 1
ATOM 1419 O O . VAL A 1 180 ? -4.979 10.865 9.789 1.00 80.62 180 VAL A O 1
ATOM 1422 N N . ILE A 1 181 ? -2.919 11.243 10.617 1.00 84.38 181 ILE A N 1
ATOM 1423 C CA . ILE A 1 181 ? -3.178 10.662 11.941 1.00 84.38 181 ILE A CA 1
ATOM 1424 C C . ILE A 1 181 ? -4.233 11.470 12.694 1.00 84.38 181 ILE A C 1
ATOM 1426 O O . ILE A 1 181 ? -5.202 10.891 13.169 1.00 84.38 181 ILE A O 1
ATOM 1430 N N . GLN A 1 182 ? -4.120 12.801 12.711 1.00 87.25 182 GLN A N 1
ATOM 1431 C CA . GLN A 1 182 ? -5.150 13.656 13.305 1.00 87.25 182 GLN A CA 1
ATOM 1432 C C . GLN A 1 182 ? -6.530 13.392 12.681 1.00 87.25 182 GLN A C 1
ATOM 1434 O O . GLN A 1 182 ? -7.520 13.215 13.385 1.00 87.25 182 GLN A O 1
ATOM 1439 N N . ARG A 1 183 ? -6.592 13.304 11.350 1.00 89.12 183 ARG A N 1
ATOM 1440 C CA . ARG A 1 183 ? -7.844 13.027 10.642 1.00 89.12 183 ARG A CA 1
ATOM 1441 C C . ARG A 1 183 ? -8.381 11.618 10.914 1.00 89.12 183 ARG A C 1
ATOM 1443 O O . ARG A 1 183 ? -9.590 11.426 10.928 1.00 89.12 183 ARG A O 1
ATOM 1450 N N . LEU A 1 184 ? -7.507 10.639 11.153 1.00 88.69 184 LEU A N 1
ATOM 1451 C CA . LEU A 1 184 ? -7.894 9.296 11.597 1.00 88.69 184 LEU A CA 1
ATOM 1452 C C . LEU A 1 184 ? -8.487 9.309 13.009 1.00 88.69 184 LEU A C 1
ATOM 1454 O O . LEU A 1 184 ? -9.481 8.628 13.247 1.00 88.69 184 LEU A O 1
ATOM 1458 N N . GLU A 1 185 ? -7.925 10.095 13.928 1.00 91.56 185 GLU A N 1
ATOM 1459 C CA . GLU A 1 185 ? -8.489 10.283 15.271 1.00 91.56 185 GLU A CA 1
ATOM 1460 C C . GLU A 1 185 ? -9.861 10.967 15.224 1.00 91.56 185 GLU A C 1
ATOM 1462 O O . GLU A 1 185 ? -10.777 10.576 15.948 1.00 91.56 185 GLU A O 1
ATOM 1467 N N . GLU A 1 186 ? -10.027 11.970 14.360 1.00 92.44 186 GLU A N 1
ATOM 1468 C CA . GLU A 1 186 ? -11.318 12.618 14.107 1.00 92.44 186 GLU A CA 1
ATOM 1469 C C . GLU A 1 186 ? -12.329 11.616 13.540 1.00 92.44 186 GLU A C 1
ATOM 1471 O O . GLU A 1 186 ? -13.433 11.490 14.069 1.00 92.44 186 GLU A O 1
ATOM 1476 N N . LEU A 1 187 ? -11.935 10.841 12.526 1.00 92.12 187 LEU A N 1
ATOM 1477 C CA . LEU A 1 187 ? -12.789 9.825 11.919 1.00 92.12 187 LEU A CA 1
ATOM 1478 C C . LEU A 1 187 ? -13.210 8.753 12.930 1.00 92.12 187 LEU A C 1
ATOM 1480 O O . LEU A 1 187 ? -14.378 8.371 12.955 1.00 92.12 187 LEU A O 1
ATOM 1484 N N . LYS A 1 188 ? -12.293 8.314 13.802 1.00 94.56 188 LYS A N 1
ATOM 1485 C CA . LYS A 1 188 ? -12.591 7.382 14.897 1.00 94.56 188 LYS A CA 1
ATOM 1486 C C . LYS A 1 188 ? -13.730 7.906 15.775 1.00 94.56 188 LYS A C 1
ATOM 1488 O O . LYS A 1 188 ? -14.699 7.186 15.997 1.00 94.56 188 LYS A O 1
ATOM 1493 N N . LYS A 1 189 ? -13.648 9.171 16.207 1.00 94.88 189 LYS A N 1
ATOM 1494 C CA . LYS A 1 189 ? -14.694 9.817 17.020 1.00 94.88 189 LYS A CA 1
ATOM 1495 C C . LYS A 1 189 ? -16.024 9.903 16.276 1.00 94.88 189 LYS A C 1
ATOM 1497 O O . LYS A 1 189 ? -17.073 9.758 16.890 1.00 94.88 189 LYS A O 1
ATOM 1502 N N . VAL A 1 190 ? -16.005 10.145 14.963 1.00 94.44 190 VAL A N 1
ATOM 1503 C CA . VAL A 1 190 ? -17.236 10.171 14.155 1.00 94.44 190 VAL A CA 1
ATOM 1504 C C . VAL A 1 190 ? -17.887 8.788 14.111 1.00 94.44 190 VAL A C 1
ATOM 1506 O O . VAL A 1 190 ? -19.102 8.715 14.293 1.00 94.44 190 VAL A O 1
ATOM 1509 N N . VAL A 1 191 ? -17.106 7.711 13.933 1.00 94.00 191 VAL A N 1
ATOM 1510 C CA . VAL A 1 191 ? -17.620 6.329 14.009 1.00 94.00 191 VAL A CA 1
ATOM 1511 C C . VAL A 1 191 ? -18.252 6.071 15.378 1.00 94.00 191 VAL A C 1
ATOM 1513 O O . VAL A 1 191 ? -19.407 5.664 15.442 1.00 94.00 191 VAL A O 1
ATOM 1516 N N . GLU A 1 192 ? -17.525 6.371 16.457 1.00 94.50 192 GLU A N 1
ATOM 1517 C CA . GLU A 1 192 ? -17.972 6.142 17.839 1.00 94.50 192 GLU A CA 1
ATOM 1518 C C . GLU A 1 192 ? -19.238 6.924 18.197 1.00 94.50 192 GLU A C 1
ATOM 1520 O O . GLU A 1 192 ? -20.124 6.381 18.835 1.00 94.50 192 GLU A O 1
ATOM 1525 N N . ASN A 1 193 ? -19.350 8.187 17.784 1.00 94.06 193 ASN A N 1
ATOM 1526 C CA . ASN A 1 193 ? -20.467 9.039 18.201 1.00 94.06 193 ASN A CA 1
ATOM 1527 C C . ASN A 1 193 ? -21.752 8.833 17.385 1.00 94.06 193 ASN A C 1
ATOM 1529 O O . ASN A 1 193 ? -22.815 9.265 17.824 1.00 94.06 193 ASN A O 1
ATOM 1533 N N . ASN A 1 194 ? -21.659 8.275 16.173 1.00 92.06 194 ASN A N 1
ATOM 1534 C CA . ASN A 1 194 ? -22.792 8.220 15.239 1.00 92.06 194 ASN A CA 1
ATOM 1535 C C . ASN A 1 194 ? -23.225 6.797 14.869 1.00 92.06 194 ASN A C 1
ATOM 1537 O O . ASN A 1 194 ? -24.315 6.640 14.319 1.00 92.06 194 ASN A O 1
ATOM 1541 N N . PHE A 1 195 ? -22.387 5.783 15.111 1.00 92.56 195 PHE A N 1
ATOM 1542 C CA . PHE A 1 195 ? -22.609 4.429 14.593 1.00 92.56 195 PHE A CA 1
ATOM 1543 C C . PHE A 1 195 ? -22.311 3.298 15.590 1.00 92.56 195 PHE A C 1
ATOM 1545 O O . PHE A 1 195 ? -22.584 2.148 15.247 1.00 92.56 195 PHE A O 1
ATOM 1552 N N . LEU A 1 196 ? -21.775 3.600 16.779 1.00 91.25 196 LEU A N 1
ATOM 1553 C CA . LEU A 1 196 ? -21.530 2.657 17.881 1.00 91.25 196 LEU A CA 1
ATOM 1554 C C . LEU A 1 196 ? -22.288 3.104 19.138 1.00 91.25 196 LEU A C 1
ATOM 1556 O O . LEU A 1 196 ? -22.647 2.215 19.940 1.00 91.25 196 LEU A O 1
#

Organism: Ensete ventricosum (NCBI:txid4639)

Radius of gyration: 21.06 Å; chains: 1; bounding box: 54×33×56 Å